Protein AF-0000000083426788 (afdb_homodimer)

Foldseek 3Di:
DDDDDPPPPPPPPCPPPPCPDPCVLLCVLFVDDDPQKGKDWFDPFWFFQVVQQVVLVVSVWGFDQDQDLVSLVVVLVVDDFFKAFGQWFQVVHPPQIAGPVPRHGRNDFFADVCPPPCVVVQFTTWMDHGSHIYGHHRGDTTITMTMDGHD/DPDDPPPPPVPPPCPPPPCPDPVVLLCVLFVDDDPQKGKDWFDPFWFFQVVLQVVLVVSVWGFDQDQDLVSLVVVLVPDDFFKAFGQWFQVVHPPQIAGPVPRHGRNDFFADVCPPPCVVVQFTTWMDHGSHIYGHHRGDTTITMTMDGHD

pLDDT: mean 83.38, std 24.21, range [23.17, 98.83]

Solvent-accessible surface area (backbone atoms only — not comparable to full-atom values): 16992 Å² total; per-residue (Å²): 130,78,79,79,76,82,68,81,70,72,78,74,77,76,74,78,73,78,76,74,61,76,68,57,64,57,44,65,69,24,74,42,72,60,88,70,30,27,28,30,77,41,80,86,61,64,30,22,49,52,32,41,38,41,53,20,41,75,67,70,31,27,38,31,74,46,69,38,73,64,56,46,53,55,53,59,71,76,46,82,90,53,50,27,37,38,25,36,26,18,75,55,40,84,86,47,51,21,24,69,84,77,58,38,70,54,71,42,85,59,58,32,90,81,40,72,61,37,69,95,76,52,28,42,23,30,28,34,51,74,93,24,30,35,46,34,47,42,77,49,68,34,23,32,30,27,30,34,72,66,127,130,81,75,80,78,80,72,76,72,76,75,76,78,78,75,78,77,77,76,75,55,73,70,57,59,53,44,67,65,23,75,41,74,59,88,68,32,26,29,32,78,40,80,86,60,63,29,23,50,52,34,42,38,41,54,20,41,76,66,70,31,27,38,31,74,47,69,38,73,66,56,47,54,54,54,60,70,78,44,82,91,52,50,27,38,38,26,36,26,18,75,56,41,85,89,48,52,21,25,70,83,77,58,38,69,55,70,43,85,60,57,31,92,81,39,72,62,36,68,94,75,51,27,43,23,31,27,36,52,74,93,25,30,36,46,33,47,41,78,48,69,33,24,32,32,28,30,34,70,65,129

Organism: Drosophila navojoa (NCBI:txid7232)

Radius of gyration: 25.38 Å; Cα contacts (8 Å, |Δi|>4): 564; chains: 2; bounding box: 97×52×41 Å

Nearest PDB structures (foldseek):
  6pwt-assembly1_A  TM=9.244E-01  e=4.011E-11  Bos taurus
  4j6k-assembly3_C  TM=8.957E-01  e=3.524E-11  Homo sapiens
  2ox9-assembly2_B  TM=9.105E-01  e=1.203E-10  Mus musculus
  4gj0-assembly1_A  TM=9.003E-01  e=4.983E-10  Homo sapiens
  4gjx-assembly5_E  TM=9.032E-01  e=9.507E-10  Homo sapiens

Structure (mmCIF, N/CA/C/O backbone):
data_AF-0000000083426788-model_v1
#
loop_
_entity.id
_entity.type
_entity.pdbx_description
1 polymer 'C-type lectin domain-containing protein'
#
loop_
_atom_site.group_PDB
_atom_site.id
_atom_site.type_symbol
_atom_site.label_atom_id
_atom_site.label_alt_id
_atom_site.label_comp_id
_atom_site.label_asym_id
_atom_site.label_entity_id
_atom_site.label_seq_id
_atom_site.pdbx_PDB_ins_code
_atom_site.Cartn_x
_atom_site.Cartn_y
_atom_site.Cartn_z
_atom_site.occupancy
_atom_site.B_iso_or_equiv
_atom_site.auth_seq_id
_atom_site.auth_comp_id
_atom_site.auth_asym_id
_atom_site.auth_atom_id
_atom_site.pdbx_PDB_model_num
ATOM 1 N N . MET A 1 1 ? -72.173 -22.497 13.921 1 30.16 1 MET A N 1
ATOM 2 C CA . MET A 1 1 ? -71.103 -22.825 12.984 1 30.16 1 MET A CA 1
ATOM 3 C C . MET A 1 1 ? -69.903 -21.905 13.184 1 30.16 1 MET A C 1
ATOM 5 O O . MET A 1 1 ? -69.934 -20.741 12.781 1 30.16 1 MET A O 1
ATOM 9 N N . PRO A 1 2 ? -69.42 -21.74 14.205 1 33.15 2 PRO A N 1
ATOM 10 C CA . PRO A 1 2 ? -68.572 -20.643 14.677 1 33.15 2 PRO A CA 1
ATOM 11 C C . PRO A 1 2 ? -67.258 -20.539 13.906 1 33.15 2 PRO A C 1
ATOM 13 O O . PRO A 1 2 ? -66.783 -21.533 13.351 1 33.15 2 PRO A O 1
ATOM 16 N N . THR A 1 3 ? -67.147 -19.443 13.271 1 36.3 3 THR A N 1
ATOM 17 C CA . THR A 1 3 ? -66.087 -19.094 12.332 1 36.3 3 THR A CA 1
ATOM 18 C C . THR A 1 3 ? -64.714 -19.358 12.944 1 36.3 3 THR A C 1
ATOM 20 O O . THR A 1 3 ? -64.546 -19.276 14.162 1 36.3 3 THR A O 1
ATOM 23 N N . PRO A 1 4 ? -63.795 -19.867 12.11 1 37.24 4 PRO A N 1
ATOM 24 C CA . PRO A 1 4 ? -62.438 -20.412 12.198 1 37.24 4 PRO A CA 1
ATOM 25 C C . PRO A 1 4 ? -61.439 -19.418 12.786 1 37.24 4 PRO A C 1
ATOM 27 O O . PRO A 1 4 ? -61.434 -18.244 12.406 1 37.24 4 PRO A O 1
ATOM 30 N N . THR A 1 5 ? -61.198 -19.427 13.984 1 34.62 5 THR A N 1
ATOM 31 C CA . THR A 1 5 ? -60.332 -18.551 14.765 1 34.62 5 THR A CA 1
ATOM 32 C C . THR A 1 5 ? -58.944 -18.461 14.136 1 34.62 5 THR A C 1
ATOM 34 O O . THR A 1 5 ? -58.326 -19.484 13.834 1 34.62 5 THR A O 1
ATOM 37 N N . ASP A 1 6 ? -58.618 -17.328 13.439 1 32.42 6 ASP A N 1
ATOM 38 C CA . ASP A 1 6 ? -57.481 -16.957 12.603 1 32.42 6 ASP A CA 1
ATOM 39 C C . ASP A 1 6 ? -56.177 -17.005 13.396 1 32.42 6 ASP A C 1
ATOM 41 O O . ASP A 1 6 ? -55.952 -16.177 14.282 1 32.42 6 ASP A O 1
ATOM 45 N N . PRO A 1 7 ? -55.696 -18.081 13.887 1 29.55 7 PRO A N 1
ATOM 46 C CA . PRO A 1 7 ? -54.709 -18.184 14.964 1 29.55 7 PRO A CA 1
ATOM 47 C C . PRO A 1 7 ? -53.354 -17.594 14.58 1 29.55 7 PRO A C 1
ATOM 49 O O . PRO A 1 7 ? -52.367 -17.786 15.296 1 29.55 7 PRO A O 1
ATOM 52 N N . SER A 1 8 ? -53.217 -17.18 13.364 1 28.84 8 SER A N 1
ATOM 53 C CA . SER A 1 8 ? -51.803 -17.248 13.008 1 28.84 8 SER A CA 1
ATOM 54 C C . SER A 1 8 ? -50.981 -16.254 13.821 1 28.84 8 SER A C 1
ATOM 56 O O . SER A 1 8 ? -50.729 -15.134 13.371 1 28.84 8 SER A O 1
ATOM 58 N N . GLN A 1 9 ? -51.29 -15.909 14.998 1 28.45 9 GLN A N 1
ATOM 59 C CA . GLN A 1 9 ? -50.576 -14.901 15.775 1 28.45 9 GLN A CA 1
ATOM 60 C C . GLN A 1 9 ? -49.103 -15.267 15.929 1 28.45 9 GLN A C 1
ATOM 62 O O . GLN A 1 9 ? -48.763 -16.205 16.653 1 28.45 9 GLN A O 1
ATOM 67 N N . LEU A 1 10 ? -48.44 -15.328 14.839 1 27.16 10 LEU A N 1
ATOM 68 C CA . LEU A 1 10 ? -47.021 -15.656 14.924 1 27.16 10 LEU A CA 1
ATOM 69 C C . LEU A 1 10 ? -46.315 -14.76 15.937 1 27.16 10 LEU A C 1
ATOM 71 O O . LEU A 1 10 ? -46.411 -13.533 15.858 1 27.16 10 LEU A O 1
ATOM 75 N N . VAL A 1 11 ? -46.12 -15.037 17.067 1 27.85 11 VAL A N 1
ATOM 76 C CA . VAL A 1 11 ? -45.416 -14.422 18.187 1 27.85 11 VAL A CA 1
ATOM 77 C C . VAL A 1 11 ? -44.039 -13.943 17.732 1 27.85 11 VAL A C 1
ATOM 79 O O . VAL A 1 11 ? -43.215 -14.743 17.282 1 27.85 11 VAL A O 1
ATOM 82 N N . GLU A 1 12 ? -43.912 -12.686 17.201 1 27.29 12 GLU A N 1
ATOM 83 C CA . GLU A 1 12 ? -42.738 -11.925 16.784 1 27.29 12 GLU A CA 1
ATOM 84 C C . GLU A 1 12 ? -41.697 -11.86 17.898 1 27.29 12 GLU A C 1
ATOM 86 O O . GLU A 1 12 ? -41.963 -11.315 18.972 1 27.29 12 GLU A O 1
ATOM 91 N N . SER A 1 13 ? -41.059 -12.851 18.213 1 25.38 13 SER A N 1
ATOM 92 C CA . SER A 1 13 ? -40.044 -12.757 19.257 1 25.38 13 SER A CA 1
ATOM 93 C C . SER A 1 13 ? -39.191 -11.504 19.087 1 25.38 13 SER A C 1
ATOM 95 O O . SER A 1 13 ? -38.764 -11.183 17.975 1 25.38 13 SER A O 1
ATOM 97 N N . ASN A 1 14 ? -39.357 -10.427 19.801 1 24.87 14 ASN A N 1
ATOM 98 C CA . ASN A 1 14 ? -38.789 -9.1 20.013 1 24.87 14 ASN A CA 1
ATOM 99 C C . ASN A 1 14 ? -37.278 -9.163 20.211 1 24.87 14 ASN A C 1
ATOM 101 O O . ASN A 1 14 ? -36.797 -9.225 21.344 1 24.87 14 ASN A O 1
ATOM 105 N N . ARG A 1 15 ? -36.616 -10.07 19.61 1 23.17 15 ARG A N 1
ATOM 106 C CA . ARG A 1 15 ? -35.187 -10.003 19.901 1 23.17 15 ARG A CA 1
ATOM 107 C C . ARG A 1 15 ? -34.664 -8.578 19.754 1 23.17 15 ARG A C 1
ATOM 109 O O . ARG A 1 15 ? -34.823 -7.959 18.7 1 23.17 15 ARG A O 1
ATOM 116 N N . THR A 1 16 ? -34.49 -7.794 20.759 1 26.45 16 THR A N 1
ATOM 117 C CA . THR A 1 16 ? -33.913 -6.469 20.958 1 26.45 16 THR A CA 1
ATOM 118 C C . THR A 1 16 ? -32.565 -6.355 20.253 1 26.45 16 THR A C 1
ATOM 120 O O . THR A 1 16 ? -31.617 -7.064 20.597 1 26.45 16 THR A O 1
ATOM 123 N N . VAL A 1 17 ? -32.484 -6.149 18.963 1 28.32 17 VAL A N 1
ATOM 124 C CA . VAL A 1 17 ? -31.325 -5.733 18.179 1 28.32 17 VAL A CA 1
ATOM 125 C C . VAL A 1 17 ? -30.631 -4.56 18.867 1 28.32 17 VAL A C 1
ATOM 127 O O . VAL A 1 17 ? -31.201 -3.472 18.981 1 28.32 17 VAL A O 1
ATOM 130 N N . VAL A 1 18 ? -29.998 -4.77 19.938 1 28.3 18 VAL A N 1
ATOM 131 C CA . VAL A 1 18 ? -29.268 -3.677 20.571 1 28.3 18 VAL A CA 1
ATOM 132 C C . VAL A 1 18 ? -28.438 -2.936 19.525 1 28.3 18 VAL A C 1
ATOM 134 O O . VAL A 1 18 ? -27.677 -3.553 18.776 1 28.3 18 VAL A O 1
ATOM 137 N N . ASN A 1 19 ? -28.917 -1.916 18.734 1 28.94 19 ASN A N 1
ATOM 138 C CA . ASN A 1 19 ? -28.351 -0.823 17.95 1 28.94 19 ASN A CA 1
ATOM 139 C C . ASN A 1 19 ? -27.017 -0.354 18.523 1 28.94 19 ASN A C 1
ATOM 141 O O . ASN A 1 19 ? -26.987 0.434 19.47 1 28.94 19 ASN A O 1
ATOM 145 N N . VAL A 1 20 ? -26.108 -1.106 18.807 1 34.11 20 VAL A N 1
ATOM 146 C CA . VAL A 1 20 ? -24.847 -0.506 19.231 1 34.11 20 VAL A CA 1
ATOM 147 C C . VAL A 1 20 ? -24.386 0.515 18.192 1 34.11 20 VAL A C 1
ATOM 149 O O . VAL A 1 20 ? -24.225 0.183 17.016 1 34.11 20 VAL A O 1
ATOM 152 N N . ASP A 1 21 ? -24.727 1.809 18.139 1 34.47 21 ASP A N 1
ATOM 153 C CA . ASP A 1 21 ? -24.608 2.901 17.178 1 34.47 21 ASP A CA 1
ATOM 154 C C . ASP A 1 21 ? -23.25 2.872 16.479 1 34.47 21 ASP A C 1
ATOM 156 O O . ASP A 1 21 ? -22.208 2.86 17.137 1 34.47 21 ASP A O 1
ATOM 160 N N . ALA A 1 22 ? -22.864 2.437 15.349 1 38.97 22 ALA A N 1
ATOM 161 C CA . ALA A 1 22 ? -21.766 2.698 14.421 1 38.97 22 ALA A CA 1
ATOM 162 C C . ALA A 1 22 ? -21.078 4.022 14.744 1 38.97 22 ALA A C 1
ATOM 164 O O . ALA A 1 22 ? -19.88 4.181 14.5 1 38.97 22 ALA A O 1
ATOM 165 N N . GLU A 1 23 ? -21.65 5.099 15.163 1 42.84 23 GLU A N 1
ATOM 166 C CA . GLU A 1 23 ? -21.302 6.437 15.63 1 42.84 23 GLU A CA 1
ATOM 167 C C . GLU A 1 23 ? -20.302 6.377 16.781 1 42.84 23 GLU A C 1
ATOM 169 O O . GLU A 1 23 ? -19.411 7.223 16.881 1 42.84 23 GLU A O 1
ATOM 174 N N . SER A 1 24 ? -20.395 5.452 17.712 1 46.58 24 SER A N 1
ATOM 175 C CA . SER A 1 24 ? -19.631 5.498 18.954 1 46.58 24 SER A CA 1
ATOM 176 C C . SER A 1 24 ? -18.21 4.984 18.748 1 46.58 24 SER A C 1
ATOM 178 O O . SER A 1 24 ? -17.27 5.471 19.38 1 46.58 24 SER A O 1
ATOM 180 N N . LYS A 1 25 ? -18.028 3.917 18.079 1 48.65 25 LYS A N 1
ATOM 181 C CA . LYS A 1 25 ? -16.692 3.339 17.962 1 48.65 25 LYS A CA 1
ATOM 182 C C . LYS A 1 25 ? -15.785 4.22 17.108 1 48.65 25 LYS A C 1
ATOM 184 O O . LYS A 1 25 ? -14.591 4.345 17.388 1 48.65 25 LYS A O 1
ATOM 189 N N . TYR A 1 26 ? -16.186 4.648 15.769 1 51.94 26 TYR A N 1
ATOM 190 C CA . TYR A 1 26 ? -15.412 5.637 15.026 1 51.94 26 TYR A CA 1
ATOM 191 C C . TYR A 1 26 ? -15.058 6.827 15.909 1 51.94 26 TYR A C 1
ATOM 193 O O . TYR A 1 26 ? -13.981 7.413 15.771 1 51.94 26 TYR A O 1
ATOM 201 N N . GLN A 1 27 ? -16.099 7.044 16.782 1 56.94 27 GLN A N 1
ATOM 202 C CA . GLN A 1 27 ? -15.98 8.225 17.631 1 56.94 27 GLN A CA 1
ATOM 203 C C . GLN A 1 27 ? -14.777 8.114 18.563 1 56.94 27 GLN A C 1
ATOM 205 O O . GLN A 1 27 ? -14.091 9.105 18.821 1 56.94 27 GLN A O 1
ATOM 210 N N . THR A 1 28 ? -14.465 6.852 18.639 1 69.61 28 THR A N 1
ATOM 211 C CA . THR A 1 28 ? -13.466 6.832 19.702 1 69.61 28 THR A CA 1
ATOM 212 C C . THR A 1 28 ? -12.056 6.849 19.12 1 69.61 28 THR A C 1
ATOM 214 O O . THR A 1 28 ? -11.161 7.497 19.666 1 69.61 28 THR A O 1
ATOM 217 N N . ASN A 1 29 ? -11.896 6.456 17.779 1 89.56 29 ASN A N 1
ATOM 218 C CA . ASN A 1 29 ? -10.528 6.424 17.273 1 89.56 29 ASN A CA 1
ATOM 219 C C . ASN A 1 29 ? -10.186 7.695 16.499 1 89.56 29 ASN A C 1
ATOM 221 O O . ASN A 1 29 ? -9.012 8.002 16.29 1 89.56 29 ASN A O 1
ATOM 225 N N . PHE A 1 30 ? -11.292 8.425 16.165 1 94.63 30 PHE A N 1
ATOM 226 C CA . PHE A 1 30 ? -11.116 9.622 15.352 1 94.63 30 PHE A CA 1
ATOM 227 C C . PHE A 1 30 ? -11.768 10.829 16.017 1 94.63 30 PHE A C 1
ATOM 229 O O . PHE A 1 30 ? -12.875 11.226 15.646 1 94.63 30 PHE A O 1
ATOM 236 N N . PRO A 1 31 ? -11.082 11.543 16.822 1 93.74 31 PRO A N 1
ATOM 237 C CA . PRO A 1 31 ? -11.673 12.527 17.732 1 93.74 31 PRO A CA 1
ATOM 238 C C . PRO A 1 31 ? -11.992 13.852 17.043 1 93.74 31 PRO A C 1
ATOM 240 O O . PRO A 1 31 ? -12.695 14.692 17.609 1 93.74 31 PRO A O 1
ATOM 243 N N . ILE A 1 32 ? -11.447 14.165 15.907 1 94.65 32 ILE A N 1
ATOM 244 C CA . ILE A 1 32 ? -11.675 15.436 15.228 1 94.65 32 ILE A CA 1
ATOM 245 C C . ILE A 1 32 ? -12.74 15.26 14.149 1 94.65 32 ILE A C 1
ATOM 247 O O . ILE A 1 32 ? -12.61 14.401 13.273 1 94.65 32 ILE A O 1
ATOM 251 N N . GLN A 1 33 ? -13.741 16.02 14.209 1 92.85 33 GLN A N 1
ATOM 252 C CA . GLN A 1 33 ? -14.77 15.966 13.175 1 92.8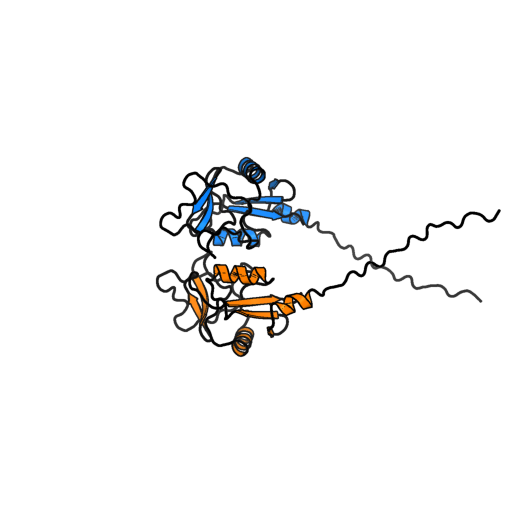5 33 GLN A CA 1
ATOM 253 C C . GLN A 1 33 ? -14.772 17.24 12.334 1 92.85 33 GLN A C 1
ATOM 25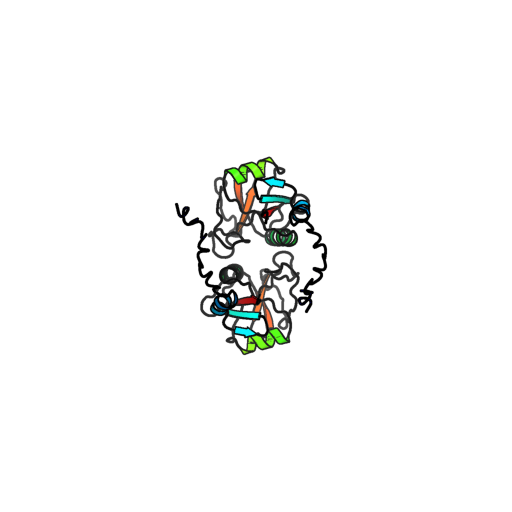5 O O . GLN A 1 33 ? -14.783 18.347 12.876 1 92.85 33 GLN A O 1
ATOM 260 N N . ILE A 1 34 ? -14.692 17.098 11.111 1 92.37 34 ILE A N 1
ATOM 261 C CA . ILE A 1 34 ? -14.837 18.182 10.146 1 92.37 34 ILE A CA 1
ATOM 262 C C . ILE A 1 34 ? -15.872 17.798 9.091 1 92.37 34 ILE A C 1
ATOM 264 O O . ILE A 1 34 ? -15.626 16.92 8.261 1 92.37 34 ILE A O 1
ATOM 268 N N . GLY A 1 35 ? -17.051 18.391 9.178 1 89.31 35 GLY A N 1
ATOM 269 C CA . GLY A 1 35 ? -18.135 17.954 8.313 1 89.31 35 GLY A CA 1
ATOM 270 C C . GLY A 1 35 ? -18.535 16.508 8.541 1 89.31 35 GLY A C 1
ATOM 271 O O . GLY A 1 35 ? -18.816 16.108 9.672 1 89.31 35 GLY A O 1
ATOM 272 N N . ASN A 1 36 ? -18.564 15.762 7.494 1 89.12 36 ASN A N 1
ATOM 273 C CA . ASN A 1 36 ? -18.998 14.372 7.586 1 89.12 36 ASN A CA 1
ATOM 274 C C . ASN A 1 36 ? -17.809 13.418 7.67 1 89.12 36 ASN A C 1
ATOM 276 O O . ASN A 1 36 ? -17.956 12.216 7.444 1 89.12 36 ASN A O 1
ATOM 280 N N . LYS A 1 37 ? -16.673 14.005 8.023 1 92.83 37 LYS A N 1
ATOM 281 C CA . LYS A 1 37 ? -15.465 13.191 8.124 1 92.83 37 LYS A CA 1
ATOM 282 C C . LYS A 1 37 ? -14.853 13.287 9.518 1 92.83 37 LYS A C 1
ATOM 284 O O . LYS A 1 37 ? -15.062 14.273 10.228 1 92.83 37 LYS A O 1
ATOM 289 N N . PHE A 1 38 ? -14.177 12.227 9.881 1 94.76 38 PHE A N 1
ATOM 290 C CA . PHE A 1 38 ? -13.466 12.178 11.153 1 94.76 38 PHE A CA 1
ATOM 291 C C . PHE A 1 38 ? -11.967 12.016 10.929 1 94.76 38 PHE A C 1
ATOM 293 O O . PHE A 1 38 ? -11.543 11.351 9.981 1 94.76 38 PHE A O 1
ATOM 300 N N . TYR A 1 39 ? -11.202 12.631 11.83 1 96.25 39 TYR A N 1
ATOM 301 C CA . TYR A 1 39 ? -9.755 12.658 11.655 1 96.25 39 TYR A CA 1
ATOM 302 C C . TYR A 1 39 ? -9.041 12.351 12.966 1 96.25 39 TYR A C 1
ATOM 304 O O . TYR A 1 39 ? -9.59 12.578 14.047 1 96.25 39 TYR A O 1
ATOM 312 N N . ARG A 1 40 ? -7.865 11.818 12.788 1 96.93 40 ARG A N 1
ATOM 313 C CA . ARG A 1 40 ? -6.934 11.611 13.893 1 96.93 40 ARG A CA 1
ATOM 314 C C . ARG A 1 40 ? -5.511 11.975 13.485 1 96.93 40 ARG A C 1
ATOM 316 O O . ARG A 1 40 ? -4.977 11.426 12.519 1 96.93 40 ARG A O 1
ATOM 323 N N . ALA A 1 41 ? -5.003 12.925 14.184 1 97.62 41 ALA A N 1
ATOM 324 C CA . ALA A 1 41 ? -3.585 13.239 14.027 1 97.62 41 ALA A CA 1
ATOM 325 C C . ALA A 1 41 ? -2.738 12.463 15.031 1 97.62 41 ALA A C 1
ATOM 327 O O . ALA A 1 41 ? -2.868 12.654 16.242 1 97.62 41 ALA A O 1
ATOM 328 N N . GLU A 1 42 ? -1.906 11.567 14.556 1 97.98 42 GLU A N 1
ATOM 329 C CA . GLU A 1 42 ? -1.016 10.804 15.426 1 97.98 42 GLU A CA 1
ATOM 330 C C . GLU A 1 42 ? 0.327 11.508 15.596 1 97.98 42 GLU A C 1
ATOM 332 O O . GLU A 1 42 ? 1.116 11.586 14.652 1 97.98 42 GLU A O 1
ATOM 337 N N . THR A 1 43 ? 0.599 12.009 16.821 1 97.2 43 THR A N 1
ATOM 338 C CA . THR A 1 43 ? 1.816 12.773 17.077 1 97.2 43 THR A CA 1
ATOM 339 C C . THR A 1 43 ? 2.704 12.052 18.087 1 97.2 43 THR A C 1
ATOM 341 O O . THR A 1 43 ? 3.823 12.49 18.362 1 97.2 43 THR A O 1
ATOM 344 N N . ASN A 1 44 ? 2.257 10.925 18.566 1 95.94 44 ASN A N 1
ATOM 345 C CA . ASN A 1 44 ? 2.997 10.227 19.612 1 95.94 44 ASN A CA 1
ATOM 346 C C . ASN A 1 44 ? 3.743 9.016 19.058 1 95.94 44 ASN A C 1
ATOM 348 O O . ASN A 1 44 ? 4.492 8.358 19.783 1 95.94 44 ASN A O 1
ATOM 352 N N . LEU A 1 45 ? 3.492 8.639 17.883 1 96.49 45 LEU A N 1
ATOM 353 C CA . LEU A 1 45 ? 4.118 7.483 17.252 1 96.49 45 LEU A CA 1
ATOM 354 C C . LEU A 1 45 ? 4.508 7.795 15.811 1 96.49 45 LEU A C 1
ATOM 356 O O . LEU A 1 45 ? 3.691 7.653 14.898 1 96.49 45 LEU A O 1
ATOM 360 N N . LYS A 1 46 ? 5.684 8.17 15.611 1 98.48 46 LYS A N 1
ATOM 361 C CA . LYS A 1 46 ? 6.157 8.412 14.251 1 98.48 46 LYS A CA 1
ATOM 362 C C . LYS A 1 46 ? 6.328 7.101 13.488 1 98.48 46 LYS A C 1
ATOM 364 O O . LYS A 1 46 ? 6.688 6.078 14.073 1 98.48 46 LYS A O 1
ATOM 369 N N . ALA A 1 47 ? 6.091 7.098 12.255 1 98.39 47 ALA A N 1
ATOM 370 C CA . ALA A 1 47 ? 6.169 5.906 11.415 1 98.39 47 ALA A CA 1
ATOM 371 C C . ALA A 1 47 ? 6.571 6.266 9.988 1 98.39 47 ALA A C 1
ATOM 373 O O . ALA A 1 47 ? 6.408 7.411 9.561 1 98.39 47 ALA A O 1
ATOM 374 N N . ASN A 1 48 ? 7.135 5.264 9.295 1 98.01 48 ASN A N 1
ATOM 375 C CA . ASN A 1 48 ? 7.281 5.457 7.856 1 98.01 48 ASN A CA 1
ATOM 376 C C . ASN A 1 48 ? 5.93 5.419 7.146 1 98.01 48 ASN A C 1
ATOM 378 O O . ASN A 1 48 ? 4.904 5.146 7.77 1 98.01 48 ASN A O 1
ATOM 382 N N . TRP A 1 49 ? 5.893 5.762 5.935 1 97.88 49 TRP A N 1
ATOM 383 C CA . TRP A 1 49 ? 4.644 5.951 5.206 1 97.88 49 TRP A CA 1
ATOM 384 C C . TRP A 1 49 ? 3.811 4.674 5.21 1 97.88 49 TRP A C 1
ATOM 386 O O . TRP A 1 49 ? 2.593 4.72 5.401 1 97.88 49 TRP A O 1
ATOM 396 N N . HIS A 1 50 ? 4.462 3.525 5.064 1 95.8 50 HIS A N 1
ATOM 397 C CA . HIS A 1 50 ? 3.774 2.242 4.979 1 95.8 50 HIS A CA 1
ATOM 398 C C . HIS A 1 50 ? 3.171 1.85 6.324 1 95.8 50 HIS A C 1
ATOM 400 O O . HIS A 1 50 ? 2.026 1.396 6.387 1 95.8 50 HIS A O 1
ATOM 406 N N . GLN A 1 51 ? 3.944 2.01 7.345 1 95.51 51 GLN A N 1
ATOM 407 C CA . GLN A 1 51 ? 3.446 1.721 8.686 1 95.51 51 GLN A CA 1
ATOM 408 C C . GLN A 1 51 ? 2.295 2.652 9.058 1 95.51 51 GLN A C 1
ATOM 410 O O . GLN A 1 51 ? 1.332 2.23 9.701 1 95.51 51 GLN A O 1
ATOM 415 N N . ALA A 1 52 ? 2.442 3.901 8.683 1 97.29 52 ALA A N 1
ATOM 416 C CA . ALA A 1 52 ? 1.368 4.86 8.934 1 97.29 52 ALA A CA 1
ATOM 417 C C . ALA A 1 52 ? 0.072 4.422 8.258 1 97.29 52 ALA A C 1
ATOM 419 O O . ALA A 1 52 ? -1.001 4.48 8.863 1 97.29 52 ALA A O 1
ATOM 420 N N . ALA A 1 53 ? 0.182 4.012 7.012 1 94.85 53 ALA A N 1
ATOM 421 C CA . ALA A 1 53 ? -0.981 3.523 6.276 1 94.85 53 ALA A CA 1
ATOM 422 C C . ALA A 1 53 ? -1.614 2.328 6.982 1 94.85 53 ALA A C 1
ATOM 424 O O . ALA A 1 53 ? -2.839 2.245 7.097 1 94.85 53 ALA A O 1
ATOM 425 N N . HIS A 1 54 ? -0.824 1.472 7.427 1 91.97 54 HIS A N 1
ATOM 426 C CA . HIS A 1 54 ? -1.296 0.288 8.136 1 91.97 54 HIS A CA 1
ATOM 427 C C . HIS A 1 54 ? -1.983 0.666 9.444 1 91.97 54 HIS A C 1
ATOM 429 O O . HIS A 1 54 ? -3.058 0.149 9.758 1 91.97 54 HIS A O 1
ATOM 435 N N . ASN A 1 55 ? -1.366 1.531 10.16 1 94.29 55 ASN A N 1
ATOM 436 C CA . ASN A 1 55 ? -1.938 1.955 11.433 1 94.29 55 ASN A CA 1
ATOM 437 C C . ASN A 1 55 ? -3.326 2.561 11.25 1 94.29 55 ASN A C 1
ATOM 439 O O . ASN A 1 55 ? -4.239 2.278 12.028 1 94.29 55 ASN A O 1
ATOM 443 N N . CYS A 1 56 ? -3.46 3.37 10.209 1 94.67 56 CYS A N 1
ATOM 444 C CA . CYS A 1 56 ? -4.755 3.996 9.968 1 94.67 56 CYS A CA 1
ATOM 445 C C . CYS A 1 56 ? -5.8 2.956 9.58 1 94.67 56 CYS A C 1
ATOM 447 O O . CYS A 1 56 ? -6.958 3.05 9.992 1 94.67 56 CYS A O 1
ATOM 449 N N . ARG A 1 57 ? -5.405 2.007 8.805 1 89.97 57 ARG A N 1
ATOM 450 C CA . ARG A 1 57 ? -6.319 0.933 8.43 1 89.97 57 ARG A CA 1
ATOM 451 C C . ARG A 1 57 ? -6.786 0.158 9.658 1 89.97 57 ARG A C 1
ATOM 453 O O . ARG A 1 57 ? -7.966 -0.18 9.773 1 89.97 57 ARG A O 1
ATOM 460 N N . LYS A 1 58 ? -5.928 -0.112 10.565 1 88.51 58 LYS A N 1
ATOM 461 C CA . LYS A 1 58 ? -6.247 -0.855 11.781 1 88.51 58 LYS A CA 1
ATOM 462 C C . LYS A 1 58 ? -7.255 -0.095 12.64 1 88.51 58 LYS A C 1
ATOM 464 O O . LYS A 1 58 ? -8.047 -0.704 13.362 1 88.51 58 LYS A O 1
ATOM 469 N N . LEU A 1 59 ? -7.238 1.179 12.472 1 90.63 59 LEU A N 1
ATOM 470 C CA . LEU A 1 59 ? -8.159 2.012 13.239 1 90.63 59 LEU A CA 1
ATOM 471 C C . LEU A 1 59 ? -9.521 2.085 12.558 1 90.63 59 LEU A C 1
ATOM 473 O O . LEU A 1 59 ? -10.477 2.617 13.128 1 90.63 59 LEU A O 1
ATOM 477 N N . GLY A 1 60 ? -9.617 1.579 11.317 1 87.97 60 GLY A N 1
ATOM 478 C CA . GLY A 1 60 ? -10.877 1.624 10.592 1 87.97 60 GLY A CA 1
ATOM 479 C C . GLY A 1 60 ? -10.947 2.759 9.589 1 87.97 60 GLY A C 1
ATOM 480 O O . GLY A 1 60 ? -12.022 3.072 9.072 1 87.97 60 GLY A O 1
ATOM 481 N N . GLY A 1 61 ? -9.808 3.341 9.301 1 92.01 61 GLY A N 1
ATOM 482 C CA . GLY A 1 61 ? -9.709 4.425 8.337 1 92.01 61 GLY A CA 1
ATOM 483 C C . GLY A 1 61 ? -8.538 4.272 7.385 1 92.01 61 GLY A C 1
ATOM 484 O O . GLY A 1 61 ? -8.122 3.153 7.079 1 92.01 61 GLY A O 1
ATOM 485 N N . HIS A 1 62 ? -8.116 5.352 6.81 1 92.85 62 HIS A N 1
ATOM 486 C CA . HIS A 1 62 ? -6.962 5.387 5.918 1 92.85 62 HIS A CA 1
ATOM 487 C C . HIS A 1 62 ? -6.202 6.702 6.052 1 92.85 62 HIS A C 1
ATOM 489 O O . HIS A 1 62 ? -6.687 7.643 6.683 1 92.85 62 HIS A O 1
ATOM 495 N N . LEU A 1 63 ? -5.043 6.738 5.509 1 95.82 63 LEU A N 1
ATOM 496 C CA . LEU A 1 63 ? -4.289 7.987 5.49 1 95.82 63 LEU A CA 1
ATOM 497 C C . LEU A 1 63 ? -5.09 9.094 4.813 1 95.82 63 LEU A C 1
ATOM 499 O O . LEU A 1 63 ? -5.843 8.835 3.872 1 95.82 63 LEU A O 1
ATOM 503 N N . LEU A 1 64 ? -4.83 10.227 5.189 1 95.95 64 LEU A N 1
ATOM 504 C CA . LEU A 1 64 ? -5.575 11.418 4.793 1 95.95 64 LEU A CA 1
ATOM 505 C C . LEU A 1 64 ? -5.509 11.622 3.283 1 95.95 64 LEU A C 1
ATOM 507 O O . LEU A 1 64 ? -4.423 11.625 2.699 1 95.95 64 LEU A O 1
ATOM 511 N N . ASN A 1 65 ? -6.606 11.769 2.709 1 94.68 65 ASN A N 1
ATOM 512 C CA . ASN A 1 65 ? -6.766 12.344 1.378 1 94.68 65 ASN A CA 1
ATOM 513 C C . ASN A 1 65 ? -7.261 13.786 1.445 1 94.68 65 ASN A C 1
ATOM 515 O O . ASN A 1 65 ? -8.35 14.05 1.959 1 94.68 65 ASN A O 1
ATOM 519 N N . ILE A 1 66 ? -6.511 14.636 0.937 1 93.95 66 ILE A N 1
ATOM 520 C CA . ILE A 1 66 ? -6.948 16.027 0.924 1 93.95 66 ILE A CA 1
ATOM 521 C C . ILE A 1 66 ? -7.843 16.276 -0.288 1 93.95 66 ILE A C 1
ATOM 523 O O . ILE A 1 66 ? -7.425 16.064 -1.429 1 93.95 66 ILE A O 1
ATOM 527 N N . GLU A 1 67 ? -8.979 16.807 -0.036 1 93.29 67 GLU A N 1
ATOM 528 C CA . GLU A 1 67 ? -9.943 16.907 -1.127 1 93.29 67 GLU A CA 1
ATOM 529 C C . GLU A 1 67 ? -10.057 18.342 -1.634 1 93.29 67 GLU A C 1
ATOM 531 O O . GLU A 1 67 ? -10.547 18.578 -2.741 1 93.29 67 GLU A O 1
ATOM 536 N N . SER A 1 68 ? -9.699 19.297 -0.779 1 95.24 68 SER A N 1
ATOM 537 C CA . SER A 1 68 ? -9.807 20.697 -1.177 1 95.24 68 SER A CA 1
ATOM 538 C C . SER A 1 68 ? -8.897 21.583 -0.332 1 95.24 68 SER A C 1
ATOM 540 O O . SER A 1 68 ? -8.417 21.162 0.722 1 95.24 68 SER A O 1
ATOM 542 N N . SER A 1 69 ? -8.731 22.789 -0.849 1 95.9 69 SER A N 1
ATOM 543 C CA . SER A 1 69 ? -7.941 23.772 -0.114 1 95.9 69 SER A CA 1
ATOM 544 C C . SER A 1 69 ? -8.575 24.093 1.236 1 95.9 69 SER A C 1
ATOM 546 O O . SER A 1 69 ? -7.878 24.18 2.249 1 95.9 69 SER A O 1
ATOM 548 N N . THR A 1 70 ? -9.874 24.21 1.236 1 96.2 70 THR A N 1
ATOM 549 C CA . THR A 1 70 ? -10.594 24.524 2.464 1 96.2 70 THR A CA 1
ATOM 550 C C . THR A 1 70 ? -10.434 23.404 3.488 1 96.2 70 THR A C 1
ATOM 552 O O . THR A 1 70 ? -10.17 23.662 4.663 1 96.2 70 THR A O 1
ATOM 555 N N . GLU A 1 71 ? -10.606 22.182 3.044 1 94.94 71 GLU A N 1
ATOM 556 C CA . GLU A 1 71 ? -10.435 21.041 3.939 1 94.94 71 GLU A CA 1
ATOM 557 C C . GLU A 1 71 ? -9.042 21.033 4.563 1 94.94 71 GLU A C 1
ATOM 559 O O . GLU A 1 71 ? -8.899 20.852 5.774 1 94.94 71 GLU A O 1
ATOM 564 N N . MET A 1 72 ? -8.058 21.263 3.74 1 95.95 72 MET A N 1
ATOM 565 C CA . MET A 1 72 ? -6.68 21.276 4.221 1 95.95 72 MET A CA 1
ATOM 566 C C . MET A 1 72 ? -6.485 22.353 5.284 1 95.95 72 MET A C 1
ATOM 568 O O . MET A 1 72 ? -5.911 22.089 6.342 1 95.95 72 MET A O 1
ATOM 572 N N . ASP A 1 73 ? -6.981 23.522 4.982 1 97.3 73 ASP A N 1
ATOM 573 C CA . ASP A 1 73 ? -6.818 24.639 5.907 1 97.3 73 ASP A CA 1
ATOM 574 C C . ASP A 1 73 ? -7.504 24.353 7.241 1 97.3 73 ASP A C 1
ATOM 576 O O . ASP A 1 73 ? -6.959 24.657 8.304 1 97.3 73 ASP A O 1
ATOM 580 N N . VAL A 1 74 ? -8.67 23.765 7.201 1 97.21 74 VAL A N 1
ATOM 581 C CA . VAL A 1 74 ? -9.41 23.463 8.422 1 97.21 74 VAL A CA 1
ATOM 582 C C . VAL A 1 74 ? -8.665 22.402 9.229 1 97.21 74 VAL A C 1
ATOM 584 O O . VAL A 1 74 ? -8.476 22.552 10.438 1 97.21 74 VAL A O 1
ATOM 587 N N . ILE A 1 75 ? -8.181 21.342 8.571 1 96.5 75 ILE A N 1
ATOM 588 C CA . ILE A 1 75 ? -7.455 20.275 9.252 1 96.5 75 ILE A CA 1
ATOM 589 C C . ILE A 1 75 ? -6.221 20.85 9.944 1 96.5 75 ILE A C 1
ATOM 591 O O . ILE A 1 75 ? -5.982 20.584 11.124 1 96.5 75 ILE A O 1
ATOM 595 N N . LEU A 1 76 ? -5.462 21.683 9.249 1 96.8 76 LEU A N 1
ATOM 596 C CA . LEU A 1 76 ? -4.196 22.208 9.75 1 96.8 76 LEU A CA 1
ATOM 597 C C . LEU A 1 76 ? -4.428 23.164 10.915 1 96.8 76 LEU A C 1
ATOM 599 O O . LEU A 1 76 ? -3.536 23.37 11.741 1 96.8 76 LEU A O 1
ATOM 603 N N . SER A 1 77 ? -5.634 23.714 10.985 1 97.02 77 SER A N 1
ATOM 604 C CA . SER A 1 77 ? -5.936 24.668 12.047 1 97.02 77 SER A CA 1
ATOM 605 C C . SER A 1 77 ? -6.256 23.956 13.356 1 97.02 77 SER A C 1
ATOM 607 O O . SER A 1 77 ? -6.209 24.564 14.428 1 97.02 77 SER A O 1
ATOM 609 N N . VAL A 1 78 ? -6.605 22.688 13.358 1 95.77 78 VAL A N 1
ATOM 610 C CA . VAL A 1 78 ? -7.106 22.035 14.563 1 95.77 78 VAL A CA 1
ATOM 611 C C . VAL A 1 78 ? -6.096 20.996 15.045 1 95.77 78 VAL A C 1
ATOM 613 O O . VAL A 1 78 ? -6.307 20.346 16.072 1 95.77 78 VAL A O 1
ATOM 616 N N . ILE A 1 79 ? -5.006 20.77 14.281 1 95.12 79 ILE A N 1
ATOM 617 C CA . ILE A 1 79 ? -3.986 19.824 14.721 1 95.12 79 ILE A CA 1
ATOM 618 C C . ILE A 1 79 ? -2.688 20.569 15.026 1 95.12 79 ILE A C 1
ATOM 620 O O . ILE A 1 79 ? -2.477 21.684 14.543 1 95.12 79 ILE A O 1
ATOM 624 N N . PRO A 1 80 ? -1.767 19.979 15.855 1 95.66 80 PRO A N 1
ATOM 625 C CA . PRO A 1 80 ? -0.485 20.641 16.107 1 95.66 80 PRO A CA 1
ATOM 626 C C . PRO A 1 80 ? 0.349 20.814 14.839 1 95.66 80 PRO A C 1
ATOM 628 O O . PRO A 1 80 ? 0.312 19.96 13.95 1 95.66 80 PRO A O 1
ATOM 631 N N . SER A 1 81 ? 1.053 21.911 14.805 1 96.15 81 SER A N 1
ATOM 632 C CA . SER A 1 81 ? 1.961 22.134 13.685 1 96.15 81 SER A CA 1
ATOM 633 C C . SER A 1 81 ? 3.085 21.103 13.67 1 96.15 81 SER A C 1
ATOM 635 O O . SER A 1 81 ? 3.78 20.921 14.672 1 96.15 81 SER A O 1
ATOM 637 N N . SER A 1 82 ? 3.256 20.358 12.648 1 97.33 82 SER A N 1
ATOM 638 C CA . SER A 1 82 ? 4.276 19.328 12.478 1 97.33 82 SER A CA 1
ATOM 639 C C . SER A 1 82 ? 4.297 18.8 11.048 1 97.33 82 SER A C 1
ATOM 641 O O . SER A 1 82 ? 3.727 19.417 10.145 1 97.33 82 SER A O 1
ATOM 643 N N . ARG A 1 83 ? 5.106 17.805 10.811 1 98.58 83 ARG A N 1
ATOM 644 C CA . ARG A 1 83 ? 5.142 17.068 9.552 1 98.58 83 ARG A CA 1
ATOM 645 C C . ARG A 1 83 ? 4.265 15.822 9.621 1 98.58 83 ARG A C 1
ATOM 647 O O . ARG A 1 83 ? 4.337 15.06 10.587 1 98.58 83 ARG A O 1
ATOM 654 N N . TYR A 1 84 ? 3.353 15.644 8.563 1 98.79 84 TYR A N 1
ATOM 655 C CA . TYR A 1 84 ? 2.4 14.54 8.59 1 98.79 84 TYR A CA 1
ATOM 656 C C . TYR A 1 84 ? 2.384 13.801 7.257 1 98.79 84 TYR A C 1
ATOM 658 O O . TYR A 1 84 ? 2.373 14.426 6.194 1 98.79 84 TYR A O 1
ATOM 666 N N . TRP A 1 85 ? 2.415 12.477 7.382 1 98.7 85 TRP A N 1
ATOM 667 C CA . TRP A 1 85 ? 2.124 11.692 6.186 1 98.7 85 TRP A CA 1
ATOM 668 C C . TRP A 1 85 ? 0.677 11.887 5.746 1 98.7 85 TRP A C 1
ATOM 670 O O . TRP A 1 85 ? -0.229 11.949 6.58 1 98.7 85 TRP A O 1
ATOM 680 N N . THR A 1 86 ? 0.46 11.97 4.468 1 97.93 86 THR A N 1
ATOM 681 C CA . THR A 1 86 ? -0.828 11.829 3.798 1 97.93 86 THR A CA 1
ATOM 682 C C . THR A 1 86 ? -0.857 10.567 2.941 1 97.93 86 THR A C 1
ATOM 684 O O . THR A 1 86 ? 0.116 9.811 2.906 1 97.93 86 THR A O 1
ATOM 687 N N . SER A 1 87 ? -1.925 10.354 2.253 1 96.58 87 SER A N 1
ATOM 688 C CA . SER A 1 87 ? -2.08 9.113 1.5 1 96.58 87 SER A CA 1
ATOM 689 C C . SER A 1 87 ? -1.316 9.168 0.181 1 96.58 87 SER A C 1
ATOM 691 O O . SER A 1 87 ? -1.079 8.135 -0.448 1 96.58 87 SER A O 1
ATOM 693 N N . GLY A 1 88 ? -0.97 10.332 -0.247 1 96.75 88 GLY A N 1
ATOM 694 C CA . GLY A 1 88 ? -0.431 10.513 -1.586 1 96.75 88 GLY A CA 1
ATOM 695 C C . GLY A 1 88 ? 0.908 9.83 -1.787 1 96.75 88 GLY A C 1
ATOM 696 O O . GLY A 1 88 ? 1.763 9.853 -0.899 1 96.75 88 GLY A O 1
ATOM 697 N N . ASN A 1 89 ? 1.036 9.17 -2.945 1 97.14 89 ASN A N 1
ATOM 698 C CA . ASN A 1 89 ? 2.296 8.555 -3.35 1 97.14 89 ASN A CA 1
ATOM 699 C C . ASN A 1 89 ? 2.378 8.389 -4.865 1 97.14 89 ASN A C 1
ATOM 701 O O . ASN A 1 89 ? 1.365 8.488 -5.56 1 97.14 89 ASN A O 1
ATOM 705 N N . CYS A 1 90 ? 3.536 8.23 -5.348 1 97.36 90 CYS A N 1
ATOM 706 C CA . CYS A 1 90 ? 3.71 7.942 -6.767 1 97.36 90 CYS A CA 1
ATOM 707 C C . CYS A 1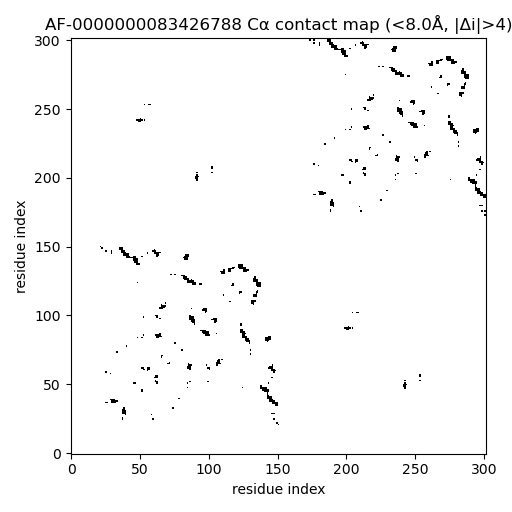 90 ? 4.529 6.673 -6.969 1 97.36 90 CYS A C 1
ATOM 709 O O . CYS A 1 90 ? 5.349 6.597 -7.887 1 97.36 90 CYS A O 1
ATOM 711 N N . LEU A 1 91 ? 4.337 5.678 -6.12 1 96.28 91 LEU A N 1
ATOM 712 C CA . LEU A 1 91 ? 5.092 4.43 -6.08 1 96.28 91 LEU A CA 1
ATOM 713 C C . LEU A 1 91 ? 4.74 3.543 -7.269 1 96.28 91 LEU A C 1
ATOM 715 O O . LEU A 1 91 ? 5.587 2.796 -7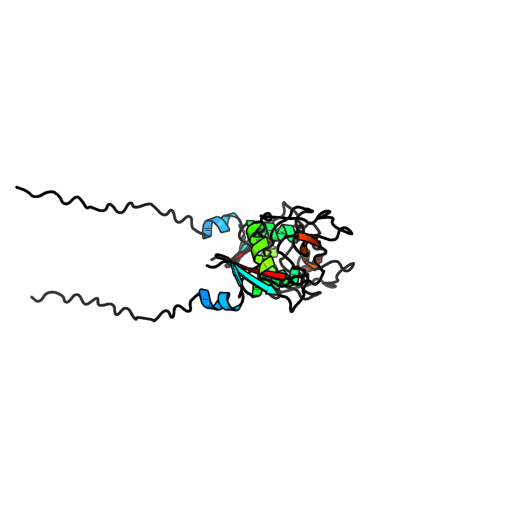.763 1 96.28 91 LEU A O 1
ATOM 719 N N . ALA A 1 92 ? 3.491 3.629 -7.71 1 94.43 92 ALA A N 1
ATOM 720 C CA . ALA A 1 92 ? 3.039 2.823 -8.842 1 94.43 92 ALA A CA 1
ATOM 721 C C . ALA A 1 92 ? 3.623 3.342 -10.153 1 94.43 92 ALA A C 1
ATOM 723 O O . ALA A 1 92 ? 4.104 2.562 -10.977 1 94.43 92 ALA A O 1
ATOM 724 N N . LYS A 1 93 ? 3.561 4.626 -10.321 1 93.81 93 LYS A N 1
ATOM 725 C CA . LYS A 1 93 ? 4.07 5.335 -11.492 1 93.81 93 LYS A CA 1
ATOM 726 C C . LYS A 1 93 ? 4.689 6.674 -11.098 1 93.81 93 LYS A C 1
ATOM 728 O O . LYS A 1 93 ? 4.044 7.492 -10.439 1 93.81 93 LYS A O 1
ATOM 733 N N . ASP A 1 94 ? 5.917 6.854 -11.552 1 94.15 94 ASP A N 1
ATOM 734 C CA . ASP A 1 94 ? 6.692 8.024 -11.15 1 94.15 94 ASP A CA 1
ATOM 735 C C . ASP A 1 94 ? 5.946 9.316 -11.477 1 94.15 94 ASP A C 1
ATOM 737 O O . ASP A 1 94 ? 5.534 9.529 -12.619 1 94.15 94 ASP A O 1
ATOM 741 N N . ARG A 1 95 ? 5.672 10.139 -10.436 1 95.59 95 ARG A N 1
ATOM 742 C CA . ARG A 1 95 ? 5.12 11.489 -10.492 1 95.59 95 ARG A CA 1
ATOM 743 C C . ARG A 1 95 ? 3.648 11.463 -10.89 1 95.59 95 ARG A C 1
ATOM 745 O O . ARG A 1 95 ? 3.106 12.47 -11.349 1 95.59 95 ARG A O 1
ATOM 752 N N . VAL A 1 96 ? 3.033 10.343 -10.868 1 95.49 96 VAL A N 1
ATOM 753 C CA . VAL A 1 96 ? 1.583 10.185 -10.884 1 95.49 96 VAL A CA 1
ATOM 754 C C . VAL A 1 96 ? 1.073 9.949 -9.464 1 95.49 96 VAL A C 1
ATOM 756 O O . VAL A 1 96 ? 1.196 8.844 -8.93 1 95.49 96 VAL A O 1
ATOM 759 N N . TRP A 1 97 ? 0.534 10.967 -8.924 1 96.65 97 TRP A N 1
ATOM 760 C CA . TRP A 1 97 ? 0.211 10.976 -7.501 1 96.65 97 TRP A CA 1
ATOM 761 C C . TRP A 1 97 ? -1.18 10.401 -7.254 1 96.65 97 TRP A C 1
ATOM 763 O O . TRP A 1 97 ? -2.179 10.957 -7.717 1 96.65 97 TRP A O 1
ATOM 773 N N . ILE A 1 98 ? -1.197 9.293 -6.497 1 94.49 98 ILE A N 1
ATOM 774 C CA . ILE A 1 98 ? -2.459 8.619 -6.217 1 94.49 98 ILE A CA 1
ATOM 775 C C . ILE A 1 98 ? -2.64 8.467 -4.708 1 94.49 98 ILE A C 1
ATOM 777 O O . ILE A 1 98 ? -1.684 8.62 -3.944 1 94.49 98 ILE A O 1
ATOM 781 N N . SER A 1 99 ? -3.857 8.222 -4.343 1 92.52 99 SER A N 1
ATOM 782 C CA . SER A 1 99 ? -4.171 7.888 -2.958 1 92.52 99 SER A CA 1
ATOM 783 C C . SER A 1 99 ? -4.076 6.385 -2.717 1 92.52 99 SER A C 1
ATOM 785 O O . SER A 1 99 ? -4.434 5.588 -3.586 1 92.52 99 SER A O 1
ATOM 787 N N . ILE A 1 100 ? -3.585 6 -1.537 1 82.9 100 ILE A N 1
ATOM 788 C CA . ILE A 1 100 ? -3.454 4.579 -1.237 1 82.9 100 ILE A CA 1
ATOM 789 C C . ILE A 1 100 ? -4.837 3.962 -1.046 1 82.9 100 ILE A C 1
ATOM 791 O O . ILE A 1 100 ? -5.047 2.786 -1.353 1 82.9 100 ILE A O 1
ATOM 795 N N . ALA A 1 101 ? -5.767 4.73 -0.459 1 72.79 101 ALA A N 1
ATOM 796 C CA . ALA A 1 101 ? -7.085 4.211 -0.103 1 72.79 101 ALA A CA 1
ATOM 797 C C . ALA A 1 101 ? -7.91 3.906 -1.35 1 72.79 101 ALA A C 1
ATOM 799 O O . ALA A 1 101 ? -8.473 2.816 -1.478 1 72.79 101 ALA A O 1
ATOM 800 N N . ALA A 1 102 ? -7.945 4.82 -2.213 1 70.35 102 ALA A N 1
ATOM 801 C CA . ALA A 1 102 ? -8.84 4.686 -3.359 1 70.35 102 ALA A CA 1
ATOM 802 C C . ALA A 1 102 ? -8.081 4.211 -4.595 1 70.35 102 ALA A C 1
ATOM 804 O O . ALA A 1 102 ? -8.682 3.691 -5.538 1 70.35 102 ALA A O 1
ATOM 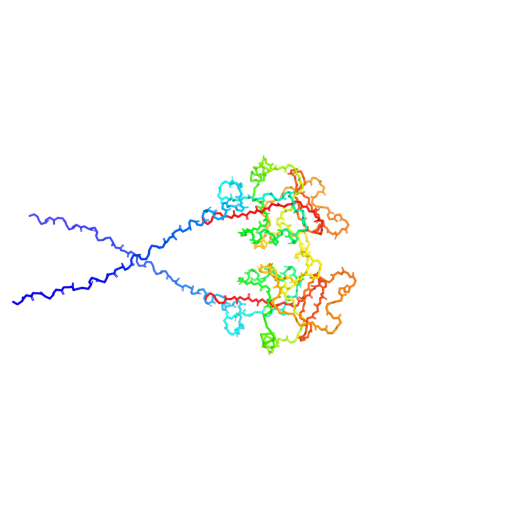805 N N . GLY A 1 103 ? -6.858 4.342 -4.591 1 78.64 103 GLY A N 1
ATOM 806 C CA . GLY A 1 103 ? -6.078 4.055 -5.784 1 78.64 103 GLY A CA 1
ATOM 807 C C . GLY A 1 103 ? -6.333 5.033 -6.914 1 78.64 103 GLY A C 1
ATOM 808 O O . GLY A 1 103 ? -6.053 4.734 -8.077 1 78.64 103 GLY A O 1
ATOM 809 N N . GLU A 1 104 ? -6.955 6.058 -6.588 1 85.12 104 GLU A N 1
ATOM 810 C CA . GLU A 1 104 ? -7.275 7.111 -7.547 1 85.12 104 GLU A CA 1
ATOM 811 C C . GLU A 1 104 ? -6.346 8.31 -7.379 1 85.12 104 GLU A C 1
ATOM 813 O O . GLU A 1 104 ? -5.602 8.393 -6.4 1 85.12 104 GLU A O 1
ATOM 818 N N . ALA A 1 105 ? -6.466 9.159 -8.375 1 91.42 105 ALA A N 1
ATOM 819 C CA . ALA A 1 105 ? -5.648 10.369 -8.35 1 91.42 105 ALA A CA 1
ATOM 820 C C . ALA A 1 105 ? -5.919 11.188 -7.091 1 91.42 105 ALA A C 1
ATOM 822 O O . ALA A 1 105 ? -7.067 11.312 -6.658 1 91.42 105 ALA A O 1
ATOM 823 N N . MET A 1 106 ? -4.887 11.738 -6.512 1 93.15 106 MET A N 1
ATOM 824 C CA . MET A 1 106 ? -5.09 12.679 -5.414 1 93.15 106 MET A CA 1
ATOM 825 C C . MET A 1 106 ? -5.987 13.834 -5.846 1 93.15 106 MET A C 1
ATOM 827 O O . MET A 1 106 ? -5.732 14.474 -6.868 1 93.15 106 MET A O 1
ATOM 831 N N . PRO A 1 107 ? -6.965 14.098 -5.082 1 91.11 107 PRO A N 1
ATOM 832 C CA . PRO A 1 107 ? -7.919 15.122 -5.513 1 91.11 107 PRO A CA 1
ATOM 833 C C . PRO A 1 107 ? -7.338 16.532 -5.457 1 91.11 107 PRO A C 1
ATOM 835 O O . PRO A 1 107 ? -7.755 17.407 -6.219 1 91.11 107 PRO A O 1
ATOM 838 N N . TYR A 1 108 ? -6.599 16.76 -4.529 1 94.91 108 TYR A N 1
ATOM 839 C CA . TYR A 1 108 ? -6.061 18.099 -4.313 1 94.91 108 TYR A CA 1
ATOM 840 C C . TYR A 1 108 ? -4.621 18.034 -3.819 1 94.91 108 TYR A C 1
ATOM 842 O O . TYR A 1 108 ? -4.313 17.3 -2.878 1 94.91 108 TYR A O 1
ATOM 850 N N . LEU A 1 109 ? -3.749 18.778 -4.517 1 97.13 109 LEU A N 1
ATOM 851 C CA . LEU A 1 109 ? -2.34 18.897 -4.158 1 97.13 109 LEU A CA 1
ATOM 852 C C . LEU A 1 109 ? -1.907 20.359 -4.134 1 97.13 109 LEU A C 1
ATOM 854 O O . LEU A 1 109 ? -2.06 21.072 -5.129 1 97.13 109 LEU A O 1
ATOM 858 N N . ARG A 1 110 ? -1.42 20.843 -3 1 97.81 110 ARG A N 1
ATOM 859 C CA . ARG A 1 110 ? -0.839 22.173 -2.844 1 97.81 110 ARG A CA 1
ATOM 860 C C . ARG A 1 110 ? 0.623 22.085 -2.42 1 97.81 110 ARG A C 1
ATOM 862 O O . ARG A 1 110 ? 0.927 22.05 -1.226 1 97.81 110 ARG A O 1
ATOM 869 N N . TRP A 1 111 ? 1.453 22.18 -3.46 1 98.28 111 TRP A N 1
ATOM 870 C CA . TRP A 1 111 ? 2.873 21.926 -3.235 1 98.28 111 TRP A CA 1
ATOM 871 C C . TRP A 1 111 ? 3.571 23.174 -2.704 1 98.28 111 TRP A C 1
ATOM 873 O O . TRP A 1 111 ? 3.242 24.294 -3.101 1 98.28 111 TRP A O 1
ATOM 883 N N . GLN A 1 112 ? 4.565 22.933 -1.85 1 98.02 112 GLN A N 1
ATOM 884 C CA . GLN A 1 112 ? 5.509 23.99 -1.502 1 98.02 112 GLN A CA 1
ATOM 885 C C . GLN A 1 112 ? 6.328 24.417 -2.717 1 98.02 112 GLN A C 1
ATOM 887 O O . GLN A 1 112 ? 6.562 23.619 -3.627 1 98.02 112 GLN A O 1
ATOM 892 N N . GLU A 1 113 ? 6.724 25.612 -2.676 1 97.53 113 GLU A N 1
ATOM 893 C CA . GLU A 1 113 ? 7.594 26.069 -3.756 1 97.53 113 GLU A CA 1
ATOM 894 C C . GLU A 1 113 ? 8.806 25.154 -3.912 1 97.53 113 GLU A C 1
ATOM 896 O O . GLU A 1 113 ? 9.453 24.798 -2.925 1 97.53 113 GLU A O 1
ATOM 901 N N . GLY A 1 114 ? 9.034 24.744 -5.18 1 97.84 114 GLY A N 1
ATOM 902 C CA . GLY A 1 114 ? 10.171 23.881 -5.455 1 97.84 114 GLY A CA 1
ATOM 903 C C . GLY A 1 114 ? 9.849 22.405 -5.316 1 97.84 114 GLY A C 1
ATOM 904 O O . GLY A 1 114 ? 10.695 21.551 -5.586 1 97.84 114 GLY A O 1
ATOM 905 N N . GLU A 1 115 ? 8.588 22.195 -4.87 1 97.82 115 GLU A N 1
ATOM 906 C CA . GLU A 1 115 ? 8.15 20.813 -4.703 1 97.82 115 GLU A CA 1
ATOM 907 C C . GLU A 1 115 ? 7.097 20.438 -5.743 1 97.82 115 GLU A C 1
ATOM 909 O O . GLU A 1 115 ? 6.396 21.307 -6.265 1 97.82 115 GLU A O 1
ATOM 914 N N . PRO A 1 116 ? 6.916 19.12 -5.927 1 97.8 116 PRO A N 1
ATOM 915 C CA . PRO A 1 116 ? 7.77 18.006 -5.509 1 97.8 116 PRO A CA 1
ATOM 916 C C . PRO A 1 116 ? 9.12 17.996 -6.223 1 97.8 116 PRO A C 1
ATOM 918 O O . PRO A 1 116 ? 9.187 18.256 -7.427 1 97.8 116 PRO A O 1
ATOM 921 N N . ASN A 1 117 ? 10.266 17.671 -5.551 1 97.89 117 ASN A N 1
ATOM 922 C CA . ASN A 1 117 ? 11.584 17.815 -6.16 1 97.89 117 ASN A CA 1
ATOM 923 C C . ASN A 1 117 ? 12.321 16.48 -6.225 1 97.89 117 ASN A C 1
ATOM 925 O O . ASN A 1 117 ? 13.408 16.393 -6.799 1 97.89 117 ASN A O 1
ATOM 929 N N . ASN A 1 118 ? 11.774 15.406 -5.652 1 97.55 118 ASN A N 1
ATOM 930 C CA . ASN A 1 118 ? 12.378 14.078 -5.676 1 97.55 118 ASN A CA 1
ATOM 931 C C . ASN A 1 118 ? 13.849 14.124 -5.271 1 97.55 118 ASN A C 1
ATOM 933 O O . ASN A 1 118 ? 14.7 13.538 -5.941 1 97.55 118 ASN A O 1
ATOM 937 N N . LEU A 1 119 ? 14.092 14.826 -4.218 1 95.18 119 LEU A N 1
ATOM 938 C CA . LEU A 1 119 ? 15.465 14.94 -3.739 1 95.18 119 LEU A CA 1
ATOM 939 C C . LEU A 1 119 ? 16.111 13.564 -3.611 1 95.18 119 LEU A C 1
ATOM 941 O O . LEU A 1 119 ? 15.53 12.654 -3.016 1 95.18 119 LEU A O 1
ATOM 945 N N . PHE A 1 120 ? 17.266 13.265 -4.276 1 94.52 120 PHE A N 1
ATOM 946 C CA . PHE A 1 120 ? 18.083 12.057 -4.296 1 94.52 120 PHE A CA 1
ATOM 947 C C . PHE A 1 120 ? 17.366 10.931 -5.03 1 94.52 120 PHE A C 1
ATOM 949 O O . PHE A 1 120 ? 17.779 9.772 -4.954 1 94.52 120 PHE A O 1
ATOM 956 N N . GLY A 1 121 ? 16.229 11.222 -5.667 1 94.4 121 GLY A N 1
ATOM 957 C CA . GLY A 1 121 ? 15.519 10.237 -6.467 1 94.4 121 GLY A CA 1
ATOM 958 C C . GLY A 1 121 ? 14.752 9.23 -5.632 1 94.4 121 GLY A C 1
ATOM 959 O O . GLY A 1 121 ? 14.426 8.14 -6.107 1 94.4 121 GLY A O 1
ATOM 960 N N . GLU A 1 122 ? 14.435 9.581 -4.339 1 94.03 122 GLU A N 1
ATOM 961 C CA . GLU A 1 122 ? 13.884 8.584 -3.426 1 94.03 122 GLU A CA 1
ATOM 962 C C . GLU A 1 122 ? 12.612 9.094 -2.755 1 94.03 122 GLU A C 1
ATOM 964 O O . GLU A 1 122 ? 12.121 8.487 -1.801 1 94.03 122 GLU A O 1
ATOM 969 N N . GLU A 1 123 ? 12.041 10.236 -3.229 1 97.92 123 GLU A N 1
ATOM 970 C CA . GLU A 1 123 ? 10.888 10.834 -2.563 1 97.92 123 GLU A CA 1
ATOM 971 C C . GLU A 1 123 ? 9.593 10.511 -3.303 1 97.92 123 GLU A C 1
ATOM 973 O O . GLU A 1 123 ? 9.217 11.214 -4.243 1 97.92 123 GLU A O 1
ATOM 978 N N . PHE A 1 124 ? 8.922 9.487 -2.854 1 98.09 124 PHE A N 1
ATOM 979 C CA . PHE A 1 124 ? 7.772 8.984 -3.596 1 98.09 124 PHE A CA 1
ATOM 980 C C . PHE A 1 124 ? 6.491 9.155 -2.789 1 98.09 124 PHE A C 1
ATOM 982 O O . PHE A 1 124 ? 5.409 8.783 -3.247 1 98.09 124 PHE A O 1
ATOM 989 N N . CYS A 1 125 ? 6.585 9.703 -1.595 1 98.43 125 CYS A N 1
ATOM 990 C CA . CYS A 1 125 ? 5.421 9.811 -0.723 1 98.43 125 CYS A CA 1
ATOM 991 C C . CYS A 1 125 ? 5.165 11.262 -0.333 1 98.43 125 CYS A C 1
ATOM 993 O O . CYS A 1 125 ? 6.097 12.065 -0.263 1 98.43 125 CYS A O 1
ATOM 995 N N . VAL A 1 126 ? 3.924 11.585 -0.037 1 98.56 126 VAL A N 1
ATOM 996 C CA . VAL A 1 126 ? 3.516 12.969 0.18 1 98.56 126 VAL A CA 1
ATOM 997 C C . VAL A 1 126 ? 3.363 13.234 1.676 1 98.56 126 VAL A C 1
ATOM 999 O O . VAL A 1 126 ? 2.694 12.476 2.382 1 98.56 126 VAL A O 1
ATOM 1002 N N . GLU A 1 127 ? 3.994 14.255 2.116 1 98.7 127 GLU A N 1
ATOM 1003 C CA . GLU A 1 127 ? 3.812 14.751 3.476 1 98.7 127 GLU A CA 1
ATOM 1004 C C . GLU A 1 127 ? 3.269 16.178 3.476 1 98.7 127 GLU A C 1
ATOM 1006 O O . GLU A 1 127 ? 3.358 16.881 2.467 1 98.7 127 GLU A O 1
ATOM 1011 N N . ILE A 1 128 ? 2.659 16.534 4.549 1 98.5 128 ILE A N 1
ATOM 1012 C CA . ILE A 1 128 ? 2.466 17.94 4.886 1 98.5 128 ILE A CA 1
ATOM 1013 C C . ILE A 1 128 ? 3.687 18.462 5.639 1 98.5 128 ILE A C 1
ATOM 1015 O O . ILE A 1 128 ? 4.066 17.914 6.677 1 98.5 128 ILE A O 1
ATOM 1019 N N . LYS A 1 129 ? 4.31 19.375 5.13 1 97.7 129 LYS A N 1
ATOM 1020 C CA . LYS A 1 129 ? 5.406 20.112 5.753 1 97.7 129 LYS A CA 1
ATOM 1021 C C . LYS A 1 129 ? 5.027 21.573 5.979 1 97.7 129 LYS A C 1
ATOM 1023 O O . LYS A 1 129 ? 4.896 22.341 5.024 1 97.7 129 LYS A O 1
ATOM 1028 N N . ARG A 1 130 ? 4.756 21.853 7.266 1 91.17 130 ARG A N 1
ATOM 1029 C CA . ARG A 1 130 ? 4.137 23.121 7.64 1 91.17 130 ARG A CA 1
ATOM 1030 C C . ARG A 1 130 ? 2.721 23.225 7.083 1 91.17 130 ARG A C 1
ATOM 1032 O O . ARG A 1 130 ? 1.848 22.433 7.442 1 91.17 130 ARG A O 1
ATOM 1039 N N . THR A 1 131 ? 2.483 24.05 6.015 1 94.19 131 THR A N 1
ATOM 1040 C CA . THR A 1 131 ? 1.127 24.252 5.515 1 94.19 131 THR A CA 1
ATOM 1041 C C . THR A 1 131 ? 1.017 23.81 4.059 1 94.19 131 THR A C 1
ATOM 1043 O O . THR A 1 131 ? -0.031 23.978 3.431 1 94.19 131 THR A O 1
ATOM 1046 N N . LEU A 1 132 ? 2.107 23.23 3.575 1 98.06 132 LEU A N 1
ATOM 1047 C CA . LEU A 1 132 ? 2.146 22.843 2.169 1 98.06 132 LEU A CA 1
ATOM 1048 C C . LEU A 1 132 ? 2.669 21.419 2.012 1 98.06 132 LEU A C 1
ATOM 1050 O O . LEU A 1 132 ? 3.111 20.805 2.985 1 98.06 132 LEU A O 1
ATOM 1054 N N . LEU A 1 133 ? 2.563 20.919 0.81 1 98.5 133 LEU A N 1
ATOM 1055 C CA . LEU A 1 133 ? 2.937 19.533 0.556 1 98.5 133 LEU A CA 1
ATOM 1056 C C . LEU A 1 133 ? 4.389 19.437 0.098 1 98.5 133 LEU A C 1
ATOM 1058 O O . LEU A 1 133 ? 4.897 20.345 -0.563 1 98.5 133 LEU A O 1
ATOM 1062 N N . ASN A 1 134 ? 5.015 18.423 0.468 1 98.7 134 ASN A N 1
ATOM 1063 C CA . ASN A 1 134 ? 6.372 18.034 0.099 1 98.7 134 ASN A CA 1
ATOM 1064 C C . ASN A 1 134 ? 6.459 16.547 -0.23 1 98.7 134 ASN A C 1
ATOM 1066 O O . ASN A 1 134 ? 5.836 15.721 0.441 1 98.7 134 ASN A O 1
ATOM 1070 N N . ASP A 1 135 ? 7.177 16.199 -1.288 1 98.7 135 ASP A N 1
ATOM 1071 C CA . ASP A 1 135 ? 7.48 14.782 -1.461 1 98.7 135 ASP A CA 1
ATOM 1072 C C . ASP A 1 135 ? 8.678 14.368 -0.611 1 98.7 135 ASP A C 1
ATOM 1074 O O . ASP A 1 135 ? 9.635 15.132 -0.464 1 98.7 135 ASP A O 1
ATOM 1078 N N . GLU A 1 136 ? 8.581 13.247 -0.018 1 98.59 136 GLU A N 1
ATOM 1079 C CA . GLU A 1 136 ? 9.573 12.764 0.937 1 98.59 136 GLU A CA 1
ATOM 1080 C C . GLU A 1 136 ? 9.837 11.272 0.753 1 98.59 136 GLU A C 1
ATOM 1082 O O . GLU A 1 136 ? 9.058 10.575 0.098 1 98.59 136 GLU A O 1
ATOM 1087 N N . ASP A 1 137 ? 11.005 10.84 1.236 1 98.2 137 ASP A N 1
ATOM 1088 C CA . ASP A 1 137 ? 11.319 9.415 1.285 1 98.2 137 ASP A CA 1
ATOM 1089 C C . ASP A 1 137 ? 10.296 8.656 2.127 1 98.2 137 ASP A C 1
ATOM 1091 O O . ASP A 1 137 ? 10.094 8.972 3.301 1 98.2 137 ASP A O 1
ATOM 1095 N N . CYS A 1 138 ? 9.7 7.598 1.575 1 98.05 138 CYS A N 1
ATOM 1096 C CA . CYS A 1 138 ? 8.624 6.863 2.231 1 98.05 138 CYS A CA 1
ATOM 1097 C C . CYS A 1 138 ? 9.116 6.204 3.513 1 98.05 138 CYS A C 1
ATOM 1099 O O . CYS A 1 138 ? 8.314 5.828 4.37 1 98.05 138 CYS A O 1
ATOM 1101 N N . GLY A 1 139 ? 10.356 6.008 3.603 1 97.1 139 GLY A N 1
ATOM 1102 C CA . GLY A 1 139 ? 10.936 5.33 4.751 1 97.1 139 GLY A CA 1
ATOM 1103 C C . GLY A 1 139 ? 11.153 6.248 5.939 1 97.1 139 GLY A C 1
ATOM 1104 O O . GLY A 1 139 ? 11.493 5.789 7.032 1 97.1 139 GLY A O 1
ATOM 1105 N N . ALA A 1 140 ? 10.99 7.596 5.755 1 98.22 140 ALA A N 1
ATOM 1106 C CA . ALA A 1 140 ? 11.157 8.537 6.86 1 98.22 140 ALA A CA 1
ATOM 1107 C C . ALA A 1 140 ? 10.079 8.334 7.921 1 98.22 140 ALA A C 1
ATOM 1109 O O . ALA A 1 140 ? 8.94 7.988 7.599 1 98.22 140 ALA A O 1
ATOM 1110 N N . ASN A 1 141 ? 10.428 8.526 9.167 1 98.66 141 ASN A N 1
ATOM 1111 C CA . ASN A 1 141 ? 9.462 8.448 10.258 1 98.66 141 ASN A CA 1
ATOM 1112 C C . ASN A 1 141 ? 8.85 9.813 10.563 1 98.66 141 ASN A C 1
ATOM 1114 O O . ASN A 1 141 ? 9.549 10.725 11.008 1 98.66 141 ASN A O 1
ATOM 1118 N N . LEU A 1 142 ? 7.571 9.969 10.313 1 98.83 142 LEU A N 1
ATOM 1119 C CA . LEU A 1 142 ? 6.838 11.211 10.537 1 98.83 142 LEU A CA 1
ATOM 1120 C C . LEU A 1 142 ? 5.536 10.946 11.284 1 98.83 142 LEU A C 1
ATOM 1122 O O . LEU A 1 142 ? 5.126 9.793 11.437 1 98.83 142 LEU A O 1
ATOM 1126 N N . ASN A 1 143 ? 4.929 12.016 11.823 1 98.82 143 ASN A N 1
AT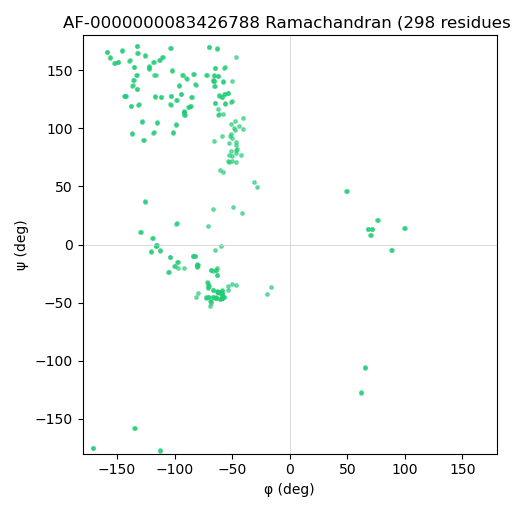OM 1127 C CA . ASN A 1 143 ? 3.535 11.922 12.244 1 98.82 143 ASN A CA 1
ATOM 1128 C C . ASN A 1 143 ? 2.611 11.636 11.063 1 98.82 143 ASN A C 1
ATOM 1130 O O . ASN A 1 143 ? 3.04 11.682 9.909 1 98.82 143 ASN A O 1
ATOM 1134 N N . TYR A 1 144 ? 1.378 11.306 11.322 1 98.61 144 TYR A N 1
ATOM 1135 C CA . TYR A 1 144 ? 0.463 11.009 10.225 1 98.61 144 TYR A CA 1
ATOM 1136 C C . TYR A 1 144 ? -0.978 11.312 10.62 1 98.61 144 TYR A C 1
ATOM 1138 O O . TYR A 1 144 ? -1.297 11.4 11.808 1 98.61 144 TYR A O 1
ATOM 1146 N N . ILE A 1 145 ? -1.781 11.544 9.656 1 98 145 ILE A N 1
ATOM 1147 C CA . ILE A 1 145 ? -3.194 11.843 9.862 1 98 145 ILE A CA 1
ATOM 1148 C C . ILE A 1 145 ? -4.051 10.754 9.221 1 98 145 ILE A C 1
ATOM 1150 O O . ILE A 1 145 ? -3.849 10.401 8.057 1 98 145 ILE A O 1
ATOM 1154 N N . CYS A 1 146 ? -4.924 10.244 10.047 1 97.04 146 CYS A N 1
ATOM 1155 C CA . CYS A 1 146 ? -5.907 9.279 9.567 1 97.04 146 CYS A CA 1
ATOM 1156 C C . CYS A 1 146 ? -7.267 9.938 9.37 1 97.04 146 CYS A C 1
ATOM 1158 O O . CYS A 1 146 ? -7.615 10.878 10.087 1 97.04 146 CYS A O 1
ATOM 1160 N N . GLU A 1 147 ? -7.985 9.397 8.41 1 95.33 147 GLU A N 1
ATOM 1161 C CA . GLU A 1 147 ? -9.349 9.867 8.183 1 95.33 147 GLU A CA 1
ATOM 1162 C C . GLU A 1 147 ? -10.319 8.698 8.043 1 95.33 147 GLU A C 1
ATOM 1164 O O . GLU A 1 147 ? -9.925 7.601 7.64 1 95.33 147 GLU A O 1
ATOM 1169 N N . ALA A 1 148 ? -11.461 8.935 8.503 1 92.72 148 ALA A N 1
ATOM 1170 C CA . ALA A 1 148 ? -12.582 8.011 8.351 1 92.72 148 ALA A CA 1
ATOM 1171 C C . ALA A 1 148 ? -13.857 8.754 7.963 1 92.72 148 ALA A C 1
ATOM 1173 O O . ALA A 1 148 ? -14.01 9.939 8.27 1 92.72 148 ALA A O 1
ATOM 1174 N N . LYS A 1 149 ? -14.591 8.071 7.079 1 80.52 149 LYS A N 1
ATOM 1175 C CA . LYS A 1 149 ? -15.848 8.696 6.677 1 80.52 149 LYS A CA 1
ATOM 1176 C C . LYS A 1 149 ? -17.017 8.16 7.5 1 80.52 149 LYS A C 1
ATOM 1178 O O . LYS A 1 149 ? -16.996 7.008 7.94 1 80.52 149 LYS A O 1
ATOM 1183 N N . THR A 1 150 ? -17.847 9.052 7.907 1 64.95 150 THR A N 1
ATOM 1184 C CA . THR A 1 150 ? -19.077 8.666 8.59 1 64.95 150 THR A CA 1
ATOM 1185 C C . THR A 1 150 ? -19.954 7.81 7.68 1 64.95 150 THR A C 1
ATOM 1187 O O . THR A 1 150 ? -20.083 8.094 6.487 1 64.95 150 THR A O 1
ATOM 1190 N N . LEU A 1 151 ? -20.106 6.468 8.067 1 51.1 151 LEU A N 1
ATOM 1191 C CA . LEU A 1 151 ? -21.192 5.755 7.403 1 51.1 151 LEU A CA 1
ATOM 1192 C C . LEU A 1 151 ? -22.504 6.522 7.532 1 51.1 151 LEU A C 1
ATOM 1194 O O . LEU A 1 151 ? -22.731 7.21 8.529 1 51.1 151 LEU A O 1
ATOM 1198 N N . MET B 1 1 ? -77.133 11.039 -7.046 1 29.28 1 MET B N 1
ATOM 1199 C CA . MET B 1 1 ? -75.934 11.789 -7.41 1 29.28 1 MET B CA 1
ATOM 1200 C C . MET B 1 1 ? -74.675 10.981 -7.117 1 29.28 1 MET B C 1
ATOM 1202 O O . MET B 1 1 ? -74.405 10.642 -5.963 1 29.28 1 MET B O 1
ATOM 1206 N N . PRO B 1 2 ? -74.275 10.032 -7.903 1 34.6 2 PRO B N 1
ATOM 1207 C CA . PRO B 1 2 ? -73.37 8.904 -7.672 1 34.6 2 PRO B CA 1
ATOM 1208 C C . PRO B 1 2 ? -71.934 9.347 -7.398 1 34.6 2 PRO B C 1
ATOM 1210 O O . PRO B 1 2 ? -71.435 10.27 -8.047 1 34.6 2 PRO B O 1
ATOM 1213 N N . THR B 1 3 ? -71.762 9.554 -6.042 1 32.07 3 THR B N 1
ATOM 1214 C CA . THR B 1 3 ? -70.588 10.372 -5.762 1 32.07 3 THR B CA 1
ATOM 1215 C C . THR B 1 3 ? -69.384 9.882 -6.561 1 32.07 3 THR B C 1
ATOM 1217 O O . THR B 1 3 ? -69.334 8.719 -6.968 1 32.07 3 THR B O 1
ATOM 1220 N N . PRO B 1 4 ? -68.37 10.758 -6.69 1 33.23 4 PRO B N 1
ATOM 1221 C CA . PRO B 1 4 ? -67.072 10.907 -7.353 1 33.23 4 PRO B CA 1
ATOM 1222 C C . PRO B 1 4 ? -66.084 9.808 -6.969 1 33.23 4 PRO B C 1
ATOM 1224 O O . PRO B 1 4 ? -66.128 9.298 -5.847 1 33.23 4 PRO B O 1
ATOM 1227 N N . THR B 1 5 ? -65.704 8.916 -7.91 1 34.49 5 THR B N 1
ATOM 1228 C CA . THR B 1 5 ? -64.821 7.767 -8.072 1 34.49 5 THR B CA 1
ATOM 1229 C C . THR B 1 5 ? -63.446 8.053 -7.476 1 34.49 5 THR B C 1
ATOM 1231 O O . THR B 1 5 ? -62.767 8.994 -7.892 1 34.49 5 THR B O 1
ATOM 1234 N N . ASP B 1 6 ? -63.334 7.875 -6.135 1 32.54 6 ASP B N 1
ATOM 1235 C CA . ASP B 1 6 ? -62.177 8.35 -5.382 1 32.54 6 ASP B CA 1
ATOM 1236 C C . ASP B 1 6 ? -60.874 7.863 -6.012 1 32.54 6 ASP B C 1
ATOM 1238 O O . ASP B 1 6 ? -60.675 6.659 -6.187 1 32.54 6 ASP B O 1
ATOM 1242 N N . PRO B 1 7 ? -60.118 8.569 -6.938 1 29.64 7 PRO B N 1
ATOM 1243 C CA . PRO B 1 7 ? -59.042 8.235 -7.874 1 29.64 7 PRO B CA 1
ATOM 1244 C C . PRO B 1 7 ? -57.811 7.66 -7.178 1 29.64 7 PRO B C 1
ATOM 1246 O O . PRO B 1 7 ? -56.759 7.503 -7.804 1 29.64 7 PRO B O 1
ATOM 1249 N N . SER B 1 8 ? -57.892 7.585 -5.879 1 29.47 8 SER B N 1
ATOM 1250 C CA . SER B 1 8 ? -56.547 7.699 -5.324 1 29.47 8 SER B CA 1
ATOM 1251 C C . SER B 1 8 ? -55.72 6.451 -5.617 1 29.47 8 SER B C 1
ATOM 1253 O O . SER B 1 8 ? -55.449 5.655 -4.717 1 29.47 8 SER B O 1
ATOM 1255 N N . GLN B 1 9 ? -56.114 5.583 -6.552 1 26.73 9 GLN B N 1
ATOM 1256 C CA . GLN B 1 9 ? -55.391 4.335 -6.775 1 26.73 9 GLN B CA 1
ATOM 1257 C C . GLN B 1 9 ? -53.896 4.588 -6.947 1 26.73 9 GLN B C 1
ATOM 1259 O O . GLN B 1 9 ? -53.48 5.269 -7.887 1 26.73 9 GLN B O 1
ATOM 1264 N N . LEU B 1 10 ? -53.156 4.758 -5.896 1 27.06 10 LEU B N 1
ATOM 1265 C CA . LEU B 1 10 ? -51.726 5.046 -5.87 1 27.06 10 LEU B CA 1
ATOM 1266 C C . LEU B 1 10 ? -50.949 4.017 -6.685 1 27.06 10 LEU B C 1
ATOM 1268 O O . LEU B 1 10 ? -50.967 2.826 -6.368 1 27.06 10 LEU B O 1
ATOM 1272 N N . VAL B 1 11 ? -50.928 3.918 -7.898 1 25.23 11 VAL B N 1
ATOM 1273 C CA . VAL B 1 11 ? -50.264 2.975 -8.792 1 25.23 11 VAL B CA 1
ATOM 1274 C C . VAL B 1 11 ? -48.789 2.855 -8.414 1 25.23 11 VAL B C 1
ATOM 1276 O O . VAL B 1 11 ? -48.064 3.853 -8.391 1 25.23 11 VAL B O 1
ATOM 1279 N N . GLU B 1 12 ? -48.44 1.905 -7.552 1 26.99 12 GLU B N 1
ATOM 1280 C CA . GLU B 1 12 ? -47.104 1.492 -7.133 1 26.99 12 GLU B CA 1
ATOM 1281 C C . GLU B 1 12 ? -46.204 1.229 -8.338 1 26.99 12 GLU B C 1
ATOM 1283 O O . GLU B 1 12 ? -46.513 0.379 -9.175 1 26.99 12 GLU B O 1
ATOM 1288 N N . SER B 1 13 ? -45.688 2.094 -9.016 1 24.19 13 SER B N 1
ATOM 1289 C CA . SER B 1 13 ? -44.852 1.859 -10.188 1 24.19 13 SER B CA 1
ATOM 1290 C C . SER B 1 13 ? -43.795 0.796 -9.908 1 24.19 13 SER B C 1
ATOM 1292 O O . SER B 1 13 ? -43.205 0.769 -8.826 1 24.19 13 SER B O 1
ATOM 1294 N N . ASN B 1 14 ? -43.86 -0.446 -10.394 1 25.28 14 ASN B N 1
ATOM 1295 C CA . ASN B 1 14 ? -43.069 -1.661 -10.562 1 25.28 14 ASN B CA 1
ATOM 1296 C C . ASN B 1 14 ? -41.64 -1.343 -10.992 1 25.28 14 ASN B C 1
ATOM 1298 O O . ASN B 1 14 ? -41.318 -1.399 -12.18 1 25.28 14 ASN B O 1
ATOM 1302 N N . ARG B 1 15 ? -41.099 -0.21 -10.681 1 23.55 15 ARG B N 1
ATOM 1303 C CA . ARG B 1 15 ? -39.761 -0.084 -11.249 1 23.55 15 ARG B CA 1
ATOM 1304 C C . ARG B 1 15 ? -38.927 -1.329 -10.967 1 23.55 15 ARG B C 1
ATOM 1306 O O . ARG B 1 15 ? -38.775 -1.732 -9.812 1 23.55 15 ARG B O 1
ATOM 1313 N N . THR B 1 16 ? -38.726 -2.283 -11.862 1 27.06 16 THR B N 1
ATOM 1314 C CA . THR B 1 16 ? -37.882 -3.464 -12.009 1 27.06 16 THR B CA 1
ATOM 1315 C C . THR B 1 16 ? -36.46 -3.175 -11.536 1 27.06 16 THR B C 1
ATOM 1317 O O . THR B 1 16 ? -35.756 -2.359 -12.133 1 27.06 16 THR B O 1
ATOM 1320 N N . VAL B 1 17 ? -36.159 -3.127 -10.271 1 28.61 17 VAL B N 1
ATOM 1321 C CA . VAL B 1 17 ? -34.809 -3.149 -9.719 1 28.61 17 VAL B CA 1
ATOM 1322 C C . VAL B 1 17 ? -34.019 -4.304 -10.331 1 28.61 17 VAL B C 1
ATOM 1324 O O . VAL B 1 17 ? -34.349 -5.473 -10.117 1 28.61 17 VAL B O 1
ATOM 1327 N N . VAL B 1 18 ? -33.612 -4.273 -11.551 1 29.14 18 VAL B N 1
ATOM 1328 C CA . VAL B 1 18 ? -32.762 -5.257 -12.212 1 29.14 18 VAL B CA 1
ATOM 1329 C C . VAL B 1 18 ? -31.572 -5.596 -11.317 1 29.14 18 VAL B C 1
ATOM 1331 O O . VAL B 1 18 ? -30.822 -4.706 -10.906 1 29.14 18 VAL B O 1
ATOM 1334 N N . ASN B 1 19 ? -31.619 -6.491 -10.28 1 29.6 19 ASN B N 1
ATOM 1335 C CA . ASN B 1 19 ? -30.637 -7.242 -9.506 1 29.6 19 ASN B CA 1
ATOM 1336 C C . ASN B 1 19 ? -29.407 -7.583 -10.341 1 29.6 19 ASN B C 1
ATOM 1338 O O . ASN B 1 19 ? -29.417 -8.553 -11.102 1 29.6 19 ASN B O 1
ATOM 1342 N N . VAL B 1 20 ? -28.724 -6.805 -10.958 1 35.58 20 VAL B N 1
ATOM 1343 C CA . VAL B 1 20 ? -27.476 -7.164 -11.623 1 35.58 20 VAL B CA 1
ATOM 1344 C C . VAL B 1 20 ? -26.542 -7.855 -10.632 1 35.58 20 VAL B C 1
ATOM 1346 O O . VAL B 1 20 ? -26.164 -7.269 -9.615 1 35.58 20 VAL B O 1
ATOM 1349 N N . ASP B 1 21 ? -26.643 -9.138 -10.208 1 35.56 21 ASP B N 1
ATOM 1350 C CA . ASP B 1 21 ? -26.114 -9.946 -9.114 1 35.56 21 ASP B CA 1
ATOM 1351 C C . ASP B 1 21 ? -24.646 -9.619 -8.849 1 35.56 21 ASP B C 1
ATOM 1353 O O . ASP B 1 21 ? -23.844 -9.54 -9.782 1 35.56 21 ASP B O 1
ATOM 1357 N N . ALA B 1 22 ? -24.112 -9.005 -7.867 1 42.01 22 ALA B N 1
ATOM 1358 C CA . ALA B 1 22 ? -22.759 -8.92 -7.323 1 42.01 22 ALA B CA 1
ATOM 1359 C C . ALA B 1 22 ? -21.903 -10.09 -7.8 1 42.01 22 ALA B C 1
ATOM 1361 O O . ALA B 1 22 ? -20.713 -9.923 -8.078 1 42.01 22 ALA B O 1
ATOM 1362 N N . GLU B 1 23 ? -22.35 -11.347 -7.846 1 46.46 23 GLU B N 1
ATOM 1363 C CA . GLU B 1 23 ? -21.781 -12.6 -8.332 1 46.46 23 GLU B CA 1
ATOM 1364 C C . GLU B 1 23 ? -21.304 -12.468 -9.776 1 46.46 23 GLU B C 1
ATOM 1366 O O . GLU B 1 23 ? -20.281 -13.042 -10.152 1 46.46 23 GLU B O 1
ATOM 1371 N N . SER B 1 24 ? -22.008 -11.704 -10.588 1 48.71 24 SER B N 1
ATOM 1372 C CA . SER B 1 24 ? -21.712 -11.705 -12.017 1 48.71 24 SER B CA 1
ATOM 1373 C C . SER B 1 24 ? -20.506 -10.826 -12.332 1 48.71 24 SER B C 1
ATOM 1375 O O . SER B 1 24 ? -19.711 -11.149 -13.217 1 48.71 24 SER B O 1
ATOM 1377 N N . LYS B 1 25 ? -20.426 -9.69 -11.721 1 51.38 25 LYS B N 1
ATOM 1378 C CA . LYS B 1 25 ? -19.341 -8.769 -12.048 1 51.38 25 LYS B CA 1
ATOM 1379 C C . LYS B 1 25 ? -17.994 -9.32 -11.59 1 51.38 25 LYS B C 1
ATOM 1381 O O . LYS B 1 25 ? -16.986 -9.166 -12.283 1 51.38 25 LYS B O 1
ATOM 1386 N N . TYR B 1 26 ? -17.836 -9.797 -10.216 1 53.73 26 TYR B N 1
ATOM 1387 C CA . TYR B 1 26 ? -16.611 -10.466 -9.793 1 53.73 26 TYR B CA 1
ATOM 1388 C C . TYR B 1 26 ? -16.241 -11.587 -10.758 1 53.73 26 TYR B C 1
ATOM 1390 O O . TYR B 1 26 ? -15.061 -11.808 -11.039 1 53.73 26 TYR B O 1
ATOM 1398 N N . GLN B 1 27 ? -17.369 -12.119 -11.219 1 58.3 27 GLN B N 1
ATOM 1399 C CA . GLN B 1 27 ? -17.185 -13.278 -12.085 1 58.3 27 GLN B CA 1
ATOM 1400 C C . GLN B 1 27 ? -16.501 -12.885 -13.392 1 58.3 27 GLN B C 1
ATOM 1402 O O . GLN B 1 27 ? -15.653 -13.621 -13.901 1 58.3 27 GLN B O 1
ATOM 1407 N N . THR B 1 28 ? -16.718 -11.627 -13.568 1 71.06 28 THR B N 1
ATOM 1408 C CA . THR B 1 28 ? -16.191 -11.334 -14.896 1 71.06 28 THR B CA 1
ATOM 1409 C C . THR B 1 28 ? -14.738 -10.876 -14.812 1 71.06 28 THR B C 1
ATOM 1411 O O . THR B 1 28 ? -13.918 -11.233 -15.661 1 71.06 28 THR B O 1
ATOM 1414 N N . ASN B 1 29 ? -14.294 -10.392 -13.594 1 90.66 29 ASN B N 1
ATOM 1415 C CA . ASN B 1 29 ? -12.918 -9.911 -13.523 1 90.66 29 ASN B CA 1
ATOM 1416 C C . ASN B 1 29 ? -11.981 -10.978 -12.965 1 90.66 29 ASN B C 1
ATOM 1418 O O . ASN B 1 29 ? -10.764 -10.897 -13.144 1 90.66 29 ASN B O 1
ATOM 1422 N N . PHE B 1 30 ? -12.638 -11.99 -12.365 1 94.92 30 PHE B N 1
ATOM 1423 C CA . PHE B 1 30 ? -11.863 -13.039 -11.712 1 94.92 30 PHE B CA 1
ATOM 1424 C C . PHE B 1 30 ? -12.295 -14.416 -12.202 1 94.92 30 PHE B C 1
ATOM 1426 O O . PHE B 1 30 ? -13.057 -15.11 -11.527 1 94.92 30 PHE B O 1
ATOM 1433 N N . PRO B 1 31 ? -11.72 -14.938 -13.22 1 94 31 PRO B N 1
ATOM 1434 C CA . PRO B 1 31 ? -12.239 -16.096 -13.951 1 94 31 PRO B CA 1
ATOM 1435 C C . PRO B 1 31 ? -11.914 -17.421 -13.266 1 94 31 PRO B C 1
ATOM 1437 O O . PRO B 1 31 ? -12.468 -18.461 -13.631 1 94 31 PRO B O 1
ATOM 1440 N N . ILE B 1 32 ? -10.975 -17.492 -12.357 1 94.71 32 ILE B N 1
ATOM 1441 C CA . ILE B 1 32 ? -10.587 -18.739 -11.706 1 94.71 32 ILE B CA 1
ATOM 1442 C C . ILE B 1 32 ? -11.266 -18.842 -10.343 1 94.71 32 ILE B C 1
ATOM 1444 O O . ILE B 1 32 ? -11.131 -17.947 -9.505 1 94.71 32 ILE B O 1
ATOM 1448 N N . GLN B 1 33 ? -11.962 -19.87 -10.125 1 92.9 33 GLN B N 1
ATOM 1449 C CA . GLN B 1 33 ? -12.587 -20.082 -8.824 1 92.9 33 GLN B CA 1
ATOM 1450 C C . GLN B 1 33 ? -11.946 -21.257 -8.09 1 92.9 33 GLN B C 1
ATOM 1452 O O . GLN B 1 33 ? -11.792 -22.34 -8.658 1 92.9 33 GLN B O 1
ATOM 1457 N N . ILE B 1 34 ? -11.547 -21.041 -6.946 1 92.39 34 ILE B N 1
ATOM 1458 C CA . ILE B 1 34 ? -11.055 -22.072 -6.039 1 92.39 34 ILE B CA 1
ATOM 1459 C C . ILE B 1 34 ? -11.778 -21.968 -4.698 1 92.39 34 ILE B C 1
ATOM 1461 O O . ILE B 1 34 ? -11.558 -21.02 -3.939 1 92.39 34 ILE B O 1
ATOM 1465 N N . GLY B 1 35 ? -12.686 -22.899 -4.457 1 89.35 35 GLY B N 1
ATOM 1466 C CA . GLY B 1 35 ? -13.529 -22.768 -3.279 1 89.35 35 GLY B CA 1
ATOM 1467 C C . GLY B 1 35 ? -14.393 -21.521 -3.299 1 89.35 35 GLY B C 1
ATOM 1468 O O . GLY B 1 35 ? -15.113 -21.273 -4.269 1 89.35 35 GLY B O 1
ATOM 1469 N N . ASN B 1 36 ? -14.308 -20.759 -2.263 1 89.23 36 ASN B N 1
ATOM 1470 C CA . ASN B 1 36 ? -15.147 -19.571 -2.147 1 89.23 36 ASN B CA 1
ATOM 1471 C C . ASN B 1 36 ? -14.387 -18.308 -2.544 1 89.23 36 ASN B C 1
ATOM 1473 O O . ASN B 1 36 ? -14.809 -17.197 -2.22 1 89.23 36 ASN B O 1
ATOM 1477 N N . LYS B 1 37 ? -13.289 -18.547 -3.249 1 92.83 37 LYS B N 1
ATOM 1478 C CA . LYS B 1 37 ? -12.477 -17.412 -3.676 1 92.83 37 LYS B CA 1
ATOM 1479 C C . LYS B 1 37 ? -12.325 -17.384 -5.194 1 92.83 37 LYS B C 1
ATOM 1481 O O . LYS B 1 37 ? -12.426 -18.421 -5.853 1 92.83 37 LYS B O 1
ATOM 1486 N N . PHE B 1 38 ? -12.157 -16.174 -5.713 1 94.88 38 PHE B N 1
ATOM 1487 C CA . PHE B 1 38 ? -11.921 -15.97 -7.138 1 94.88 38 PHE B CA 1
ATOM 1488 C C . PHE B 1 38 ? -10.546 -15.358 -7.376 1 94.88 38 PHE B C 1
ATOM 1490 O O . PHE B 1 38 ? -10.071 -14.553 -6.572 1 94.88 38 PHE B O 1
ATOM 1497 N N . TYR B 1 39 ? -9.959 -15.768 -8.494 1 96.32 39 TYR B N 1
ATOM 1498 C CA . TYR B 1 39 ? -8.591 -15.347 -8.773 1 96.32 39 TYR B CA 1
ATOM 1499 C C . TYR B 1 39 ? -8.442 -14.902 -10.223 1 96.32 39 TYR B C 1
ATOM 1501 O O . TYR B 1 39 ? -9.195 -15.343 -11.094 1 96.32 39 TYR B O 1
ATOM 1509 N N . ARG B 1 40 ? -7.487 -14.023 -10.401 1 97.04 40 ARG B N 1
ATOM 1510 C CA . ARG B 1 40 ? -7.046 -13.601 -11.726 1 97.04 40 ARG B CA 1
ATOM 1511 C C . ARG B 1 40 ? -5.526 -13.502 -11.792 1 97.04 40 ARG B C 1
ATOM 1513 O O . ARG B 1 40 ? -4.912 -12.773 -11.009 1 97.04 40 ARG B O 1
ATOM 1520 N N . ALA B 1 41 ? -4.988 -14.289 -12.655 1 97.65 41 ALA B N 1
ATOM 1521 C CA . ALA B 1 41 ? -3.564 -14.154 -12.953 1 97.65 41 ALA B CA 1
ATOM 1522 C C . ALA B 1 41 ? -3.337 -13.21 -14.13 1 97.65 41 ALA B C 1
ATOM 1524 O O . ALA B 1 41 ? -3.778 -13.486 -15.249 1 97.65 41 ALA B O 1
ATOM 1525 N N . GLU B 1 42 ? -2.699 -12.088 -13.894 1 97.96 42 GLU B N 1
ATOM 1526 C CA . GLU B 1 42 ? -2.387 -11.138 -14.958 1 97.96 42 GLU B CA 1
ATOM 1527 C C . GLU B 1 42 ? -1.011 -11.412 -15.557 1 97.96 42 GLU B C 1
ATOM 1529 O O . GLU B 1 42 ? 0.011 -11.201 -14.899 1 97.96 42 GLU B O 1
ATOM 1534 N N . THR B 1 43 ? -0.989 -11.865 -16.823 1 97.15 43 THR B N 1
ATOM 1535 C CA . THR B 1 43 ? 0.263 -12.24 -17.471 1 97.15 43 THR B CA 1
ATOM 1536 C C . THR B 1 43 ? 0.545 -11.335 -18.667 1 97.15 43 THR B C 1
ATOM 1538 O O . THR B 1 43 ? 1.604 -11.432 -19.29 1 97.15 43 THR B O 1
ATOM 1541 N N . ASN B 1 44 ? -0.348 -10.419 -18.931 1 95.9 44 ASN B N 1
ATOM 1542 C CA . ASN B 1 44 ? -0.204 -9.582 -20.117 1 95.9 44 ASN B CA 1
ATOM 1543 C C . ASN B 1 44 ? 0.274 -8.178 -19.759 1 95.9 44 ASN B C 1
ATOM 1545 O O . ASN B 1 44 ? 0.545 -7.365 -20.644 1 95.9 44 ASN B O 1
ATOM 1549 N N . LEU B 1 45 ? 0.283 -7.843 -18.552 1 96.41 45 LEU B N 1
ATOM 1550 C CA . LEU B 1 45 ? 0.692 -6.522 -18.087 1 96.41 45 LEU B CA 1
ATOM 1551 C C . LEU B 1 45 ? 1.575 -6.631 -16.848 1 96.41 45 LEU B C 1
ATOM 1553 O O . LEU B 1 45 ? 1.071 -6.694 -15.725 1 96.41 45 LEU B O 1
ATOM 1557 N N . LYS B 1 46 ? 2.807 -6.613 -17.03 1 98.48 46 LYS B N 1
ATOM 1558 C CA . LYS B 1 46 ? 3.72 -6.636 -15.891 1 98.48 46 LYS B CA 1
ATOM 1559 C C . LYS B 1 46 ? 3.718 -5.298 -15.157 1 98.48 46 LYS B C 1
ATOM 1561 O O . LYS B 1 46 ? 3.571 -4.244 -15.779 1 98.48 46 LYS B O 1
ATOM 1566 N N . ALA B 1 47 ? 3.875 -5.312 -13.909 1 98.36 47 ALA B N 1
ATOM 1567 C CA . ALA B 1 47 ? 3.847 -4.109 -13.081 1 98.36 47 ALA B CA 1
ATOM 1568 C C . ALA B 1 47 ? 4.751 -4.26 -11.861 1 98.36 47 ALA B C 1
ATOM 1570 O O . ALA B 1 47 ? 5.074 -5.379 -11.456 1 98.36 47 ALA B O 1
ATOM 1571 N N . ASN B 1 48 ? 5.169 -3.095 -11.329 1 98 48 ASN B N 1
ATOM 1572 C CA . ASN B 1 48 ? 5.798 -3.164 -10.014 1 98 48 ASN B CA 1
ATOM 1573 C C . ASN B 1 48 ? 4.783 -3.499 -8.925 1 98 48 ASN B C 1
ATOM 1575 O O . ASN B 1 48 ? 3.582 -3.574 -9.191 1 98 48 ASN B O 1
ATOM 1579 N N . TRP B 1 49 ? 5.219 -3.778 -7.774 1 97.87 49 TRP B N 1
ATOM 1580 C CA . TRP B 1 49 ? 4.371 -4.301 -6.708 1 97.87 49 TRP B CA 1
ATOM 1581 C C . TRP B 1 49 ? 3.232 -3.336 -6.396 1 97.87 49 TRP B C 1
ATOM 1583 O O . TRP B 1 49 ? 2.088 -3.757 -6.208 1 97.87 49 TRP B O 1
ATOM 1593 N N . HIS B 1 50 ? 3.514 -2.03 -6.402 1 95.8 50 HIS B N 1
ATOM 1594 C CA . HIS B 1 50 ? 2.53 -1.013 -6.051 1 95.8 50 HIS B CA 1
ATOM 1595 C C . HIS B 1 50 ? 1.458 -0.888 -7.128 1 95.8 50 HIS B C 1
ATOM 1597 O O . HIS B 1 50 ? 0.267 -0.804 -6.819 1 95.8 50 HIS B O 1
ATOM 1603 N N . GLN B 1 51 ? 1.886 -0.86 -8.334 1 95.56 51 GLN B N 1
ATOM 1604 C CA . GLN B 1 51 ? 0.941 -0.802 -9.444 1 95.56 51 GLN B CA 1
ATOM 1605 C C . GLN B 1 51 ? 0.07 -2.054 -9.491 1 95.56 51 GLN B C 1
ATOM 1607 O O . GLN B 1 51 ? -1.125 -1.975 -9.786 1 95.56 51 GLN B O 1
ATOM 1612 N N . ALA B 1 52 ? 0.699 -3.184 -9.246 1 97.26 52 ALA B N 1
ATOM 1613 C CA . ALA B 1 52 ? -0.057 -4.433 -9.204 1 97.26 52 ALA B CA 1
ATOM 1614 C C . ALA B 1 52 ? -1.155 -4.375 -8.145 1 97.26 52 ALA B C 1
ATOM 1616 O O . ALA B 1 52 ? -2.29 -4.784 -8.396 1 97.26 52 ALA B O 1
ATOM 1617 N N . ALA B 1 53 ? -0.799 -3.889 -6.974 1 94.8 53 ALA B N 1
ATOM 1618 C CA . ALA B 1 53 ? -1.774 -3.739 -5.896 1 94.8 53 ALA B CA 1
ATOM 1619 C C . ALA B 1 53 ? -2.921 -2.826 -6.318 1 94.8 53 ALA B C 1
ATOM 1621 O O . ALA B 1 53 ? -4.088 -3.12 -6.049 1 94.8 53 ALA B O 1
ATOM 1622 N N . HIS B 1 54 ? -2.603 -1.786 -6.943 1 92.03 54 HIS B N 1
ATOM 1623 C CA . HIS B 1 54 ? -3.601 -0.835 -7.419 1 92.03 54 HIS B CA 1
ATOM 1624 C C . HIS B 1 54 ? -4.506 -1.467 -8.471 1 92.03 54 HIS B C 1
ATOM 1626 O O . HIS B 1 54 ? -5.728 -1.311 -8.42 1 92.03 54 HIS B O 1
ATOM 1632 N N . ASN B 1 55 ? -3.904 -2.147 -9.381 1 94.28 55 ASN B N 1
ATOM 1633 C CA . ASN B 1 55 ? -4.68 -2.788 -10.438 1 94.28 55 ASN B CA 1
ATOM 1634 C C . ASN B 1 55 ? -5.697 -3.772 -9.869 1 94.28 55 ASN B C 1
ATOM 1636 O O . ASN B 1 55 ? -6.843 -3.817 -10.318 1 94.28 55 ASN B O 1
ATOM 1640 N N . CYS B 1 56 ? -5.259 -4.529 -8.879 1 94.76 56 CYS B N 1
ATOM 1641 C CA . CYS B 1 56 ? -6.17 -5.502 -8.286 1 94.76 56 CYS B CA 1
ATOM 1642 C C . CYS B 1 56 ? -7.309 -4.806 -7.55 1 94.76 56 CYS B C 1
ATOM 1644 O O . CYS B 1 56 ? -8.452 -5.264 -7.592 1 94.76 56 CYS B O 1
ATOM 1646 N N . ARG B 1 57 ? -7.004 -3.745 -6.888 1 89.98 57 ARG B N 1
ATOM 1647 C CA . ARG B 1 57 ? -8.041 -2.977 -6.207 1 89.98 57 ARG B CA 1
ATOM 1648 C C . ARG B 1 57 ? -9.067 -2.441 -7.199 1 89.98 57 ARG B C 1
ATOM 1650 O O . ARG B 1 57 ? -10.271 -2.479 -6.936 1 89.98 57 ARG B O 1
ATOM 1657 N N . LYS B 1 58 ? -8.639 -1.973 -8.312 1 88.7 58 LYS B N 1
ATOM 1658 C CA . LYS B 1 58 ? -9.52 -1.425 -9.339 1 88.7 58 LYS B CA 1
ATOM 1659 C C . LYS B 1 58 ? -10.463 -2.495 -9.883 1 88.7 58 LYS B C 1
ATOM 1661 O O . LYS B 1 58 ? -11.581 -2.189 -10.303 1 88.7 58 LYS B O 1
ATOM 1666 N N . LEU B 1 59 ? -10.021 -3.706 -9.786 1 90.87 59 LEU B N 1
ATOM 1667 C CA . LEU B 1 59 ? -10.835 -4.815 -10.272 1 90.87 59 LEU B CA 1
ATOM 1668 C C . LEU B 1 59 ? -11.843 -5.254 -9.215 1 90.87 59 LEU B C 1
ATOM 1670 O O . LEU B 1 59 ? -12.725 -6.069 -9.493 1 90.87 59 LEU B O 1
ATOM 1674 N N . GLY B 1 60 ? -11.703 -4.733 -7.974 1 88.3 60 GLY B N 1
ATOM 1675 C CA . GLY B 1 60 ? -12.61 -5.117 -6.904 1 88.3 60 GLY B CA 1
ATOM 1676 C C . GLY B 1 60 ? -12.029 -6.168 -5.977 1 88.3 60 GLY B C 1
ATOM 1677 O O . GLY B 1 60 ? -12.746 -6.747 -5.158 1 88.3 60 GLY B O 1
ATOM 1678 N N . GLY B 1 61 ? -10.74 -6.374 -6.079 1 92.22 61 GLY B N 1
ATOM 1679 C CA . GLY B 1 61 ? -10.032 -7.327 -5.24 1 92.22 61 GLY B CA 1
ATOM 1680 C C . GLY B 1 61 ? -8.732 -6.78 -4.681 1 92.22 61 GLY B C 1
ATOM 1681 O O . GLY B 1 61 ? -8.604 -5.575 -4.46 1 92.22 61 GLY B O 1
ATOM 1682 N N . HIS B 1 62 ? -7.844 -7.642 -4.31 1 92.91 62 HIS B N 1
ATOM 1683 C CA . HIS B 1 62 ? -6.52 -7.284 -3.812 1 92.91 62 HIS B CA 1
ATOM 1684 C C . HIS B 1 62 ? -5.477 -8.314 -4.232 1 92.91 62 HIS B C 1
ATOM 1686 O O . HIS B 1 62 ? -5.823 -9.387 -4.731 1 92.91 62 HIS B O 1
ATOM 1692 N N . LEU B 1 63 ? -4.249 -7.977 -4.081 1 95.81 63 LEU B N 1
ATOM 1693 C CA . LEU B 1 63 ? -3.185 -8.936 -4.354 1 95.81 63 LEU B CA 1
ATOM 1694 C C . LEU B 1 63 ? -3.367 -10.202 -3.522 1 95.81 63 LEU B C 1
ATOM 1696 O O . LEU B 1 63 ? -3.842 -10.14 -2.386 1 95.81 63 LEU B O 1
ATOM 1700 N N . LEU B 1 64 ? -2.897 -11.219 -4.011 1 95.92 64 LEU B N 1
ATOM 1701 C CA . LEU B 1 64 ? -3.09 -12.559 -3.467 1 95.92 64 LEU B CA 1
ATOM 1702 C C . LEU B 1 64 ? -2.507 -12.665 -2.062 1 95.92 64 LEU B C 1
ATOM 1704 O O . LEU B 1 64 ? -1.35 -12.302 -1.836 1 95.92 64 LEU B O 1
ATOM 1708 N N . ASN B 1 65 ? -3.272 -13.122 -1.198 1 94.72 65 ASN B N 1
ATOM 1709 C CA . ASN B 1 65 ? -2.834 -13.656 0.087 1 94.72 65 ASN B CA 1
ATOM 1710 C C . ASN B 1 65 ? -2.873 -15.181 0.102 1 94.72 65 ASN B C 1
ATOM 1712 O O . ASN B 1 65 ? -3.937 -15.781 -0.064 1 94.72 65 ASN B O 1
ATOM 1716 N N . ILE B 1 66 ? -1.792 -15.746 0.329 1 93.77 66 ILE B N 1
ATOM 1717 C CA . ILE B 1 66 ? -1.768 -17.203 0.406 1 93.77 66 ILE B CA 1
ATOM 1718 C C . ILE B 1 66 ? -2.131 -17.651 1.82 1 93.77 66 ILE B C 1
ATOM 1720 O O . ILE B 1 66 ? -1.467 -17.273 2.788 1 93.77 66 ILE B O 1
ATOM 1724 N N . GLU B 1 67 ? -3.079 -18.499 1.899 1 93.2 67 GLU B N 1
ATOM 1725 C CA . GLU B 1 67 ? -3.585 -18.834 3.227 1 93.2 67 GLU B CA 1
ATOM 1726 C C . GLU B 1 67 ? -3.097 -20.21 3.672 1 93.2 67 GLU B C 1
ATOM 1728 O O . GLU B 1 67 ? -3.13 -20.53 4.862 1 93.2 67 GLU B O 1
ATOM 1733 N N . SER B 1 68 ? -2.748 -21.052 2.692 1 95.15 68 SER B N 1
ATOM 1734 C CA . SER B 1 68 ? -2.3 -22.398 3.034 1 95.15 68 SER B CA 1
ATOM 1735 C C . SER B 1 68 ? -1.469 -23.007 1.91 1 95.15 68 SER B C 1
ATOM 1737 O O . SER B 1 68 ? -1.487 -22.514 0.781 1 95.15 68 SER B O 1
ATOM 1739 N N . SER B 1 69 ? -0.8 -24.087 2.288 1 95.71 69 SER B N 1
ATOM 1740 C CA . SER B 1 69 ? -0.015 -24.819 1.299 1 95.71 69 SER B CA 1
ATOM 1741 C C . SER B 1 69 ? -0.903 -25.382 0.195 1 95.71 69 SER B C 1
ATOM 1743 O O . SER B 1 69 ? -0.558 -25.304 -0.986 1 95.71 69 SER B O 1
ATOM 1745 N N . THR B 1 70 ? -2.033 -25.888 0.589 1 96.08 70 THR B N 1
ATOM 1746 C CA . THR B 1 70 ? -2.964 -26.465 -0.375 1 96.08 70 THR B CA 1
ATOM 1747 C C . THR B 1 70 ? -3.469 -25.399 -1.343 1 96.08 70 THR B C 1
ATOM 1749 O O . THR B 1 70 ? -3.51 -25.624 -2.555 1 96.08 70 THR B O 1
ATOM 1752 N N . GLU B 1 71 ? -3.858 -24.26 -0.805 1 94.82 71 GLU B N 1
ATOM 1753 C CA . GLU B 1 71 ? -4.319 -23.165 -1.653 1 94.82 71 GLU B CA 1
ATOM 1754 C C . GLU B 1 71 ? -3.253 -22.768 -2.67 1 94.82 71 GLU B C 1
ATOM 1756 O O . GLU B 1 71 ? -3.548 -22.612 -3.857 1 94.82 71 GLU B O 1
ATOM 1761 N N . MET B 1 72 ? -2.045 -22.656 -2.206 1 95.79 72 MET B N 1
ATOM 1762 C CA . MET B 1 72 ? -0.942 -22.274 -3.084 1 95.79 72 MET B CA 1
ATOM 1763 C C . MET B 1 72 ? -0.766 -23.289 -4.209 1 95.79 72 MET B C 1
ATOM 1765 O O . MET B 1 72 ? -0.651 -22.914 -5.377 1 95.79 72 MET B O 1
ATOM 1769 N N . ASP B 1 73 ? -0.779 -24.543 -3.825 1 97.22 73 ASP B N 1
ATOM 1770 C CA . ASP B 1 73 ? -0.574 -25.601 -4.81 1 97.22 73 ASP B CA 1
ATOM 1771 C C . ASP B 1 73 ? -1.686 -25.599 -5.856 1 97.22 73 ASP B C 1
ATOM 1773 O O . ASP B 1 73 ? -1.425 -25.779 -7.048 1 97.22 73 ASP B O 1
ATOM 1777 N N . VAL B 1 74 ? -2.888 -25.391 -5.43 1 97.11 74 VAL B N 1
ATOM 1778 C CA . VAL B 1 74 ? -4.019 -25.384 -6.352 1 97.11 74 VAL B CA 1
ATOM 1779 C C . VAL B 1 74 ? -3.91 -24.189 -7.296 1 97.11 74 VAL B C 1
ATOM 1781 O O . VAL B 1 74 ? -4.064 -24.333 -8.511 1 97.11 74 VAL B O 1
ATOM 1784 N N . ILE B 1 75 ? -3.603 -22.996 -6.77 1 96.44 75 ILE B N 1
ATOM 1785 C CA . ILE B 1 75 ? -3.473 -21.794 -7.588 1 96.44 75 ILE B CA 1
ATOM 1786 C C . ILE B 1 75 ? -2.394 -22.006 -8.647 1 96.44 75 ILE B C 1
ATOM 1788 O O . ILE B 1 75 ? -2.617 -21.739 -9.831 1 96.44 75 ILE B O 1
ATOM 1792 N N . LEU B 1 76 ? -1.241 -22.543 -8.256 1 96.73 76 LEU B N 1
ATOM 1793 C CA . LEU B 1 76 ? -0.091 -22.69 -9.141 1 96.73 76 LEU B CA 1
ATOM 1794 C C . LEU B 1 76 ? -0.369 -23.724 -10.227 1 96.73 76 LEU B C 1
ATOM 1796 O O . LEU B 1 76 ? 0.25 -23.693 -11.293 1 96.73 76 LEU B O 1
ATOM 1800 N N . SER B 1 77 ? -1.323 -24.612 -9.954 1 96.97 77 SER B N 1
ATOM 1801 C CA . SER B 1 77 ? -1.635 -25.661 -10.919 1 96.97 77 SER B CA 1
ATOM 1802 C C . SER B 1 77 ? -2.536 -25.138 -12.033 1 96.97 77 SER B C 1
ATOM 1804 O O . SER B 1 77 ? -2.637 -25.752 -13.097 1 96.97 77 SER B O 1
ATOM 1806 N N . VAL B 1 78 ? -3.221 -24.035 -11.871 1 95.67 78 VAL B N 1
ATOM 1807 C CA . VAL B 1 78 ? -4.238 -23.619 -12.832 1 95.67 78 VAL B CA 1
ATOM 1808 C C . VAL B 1 78 ? -3.783 -22.35 -13.548 1 95.67 78 VAL B C 1
ATOM 1810 O O . VAL B 1 78 ? -4.479 -21.847 -14.434 1 95.67 78 VAL B O 1
ATOM 1813 N N . ILE B 1 79 ? -2.648 -21.768 -13.134 1 94.98 79 ILE B N 1
ATOM 1814 C CA . ILE B 1 79 ? -2.147 -20.58 -13.816 1 94.98 79 ILE B CA 1
ATOM 1815 C C . ILE B 1 79 ? -0.844 -20.912 -14.54 1 94.98 79 ILE B C 1
ATOM 1817 O O . ILE B 1 79 ? -0.169 -21.887 -14.201 1 94.98 79 ILE B O 1
ATOM 1821 N N . PRO B 1 80 ? -0.44 -20.107 -15.573 1 95.61 80 PRO B N 1
ATOM 1822 C CA . PRO B 1 80 ? 0.84 -20.363 -16.235 1 95.61 80 PRO B CA 1
ATOM 1823 C C . PRO B 1 80 ? 2.032 -20.218 -15.292 1 95.61 80 PRO B C 1
ATOM 1825 O O . PRO B 1 80 ? 2.014 -19.373 -14.393 1 95.61 80 PRO B O 1
ATOM 1828 N N . SER B 1 81 ? 3.013 -21.05 -15.528 1 96.05 81 SER B N 1
ATOM 1829 C CA . SER B 1 81 ? 4.242 -20.937 -14.75 1 96.05 81 SER B CA 1
ATOM 1830 C C . SER B 1 81 ? 4.955 -19.618 -15.031 1 96.05 81 SER B C 1
ATOM 1832 O O . SER B 1 81 ? 5.228 -19.288 -16.187 1 96.05 81 SER B O 1
ATOM 1834 N N . SER B 1 82 ? 5.194 -18.795 -14.072 1 97.28 82 SER B N 1
ATOM 1835 C CA . SER B 1 82 ? 5.858 -17.5 -14.173 1 97.28 82 SER B CA 1
ATOM 1836 C C . SER B 1 82 ? 6.153 -16.92 -12.794 1 97.28 82 SER B C 1
ATOM 1838 O O . SER B 1 82 ? 6.113 -17.637 -11.792 1 97.28 82 SER B O 1
ATOM 1840 N N . ARG B 1 83 ? 6.65 -15.713 -12.76 1 98.57 83 ARG B N 1
ATOM 1841 C CA . ARG B 1 83 ? 6.846 -14.942 -11.537 1 98.57 83 ARG B CA 1
ATOM 1842 C C . ARG B 1 83 ? 5.66 -14.02 -11.274 1 98.57 83 ARG B C 1
ATOM 1844 O O . ARG B 1 83 ? 5.205 -13.313 -12.175 1 98.57 83 ARG B O 1
ATOM 1851 N N . TYR B 1 84 ? 5.102 -14.081 -9.977 1 98.78 84 TYR B N 1
ATOM 1852 C CA . TYR B 1 84 ? 3.9 -13.319 -9.659 1 98.78 84 TYR B CA 1
ATOM 1853 C C . TYR B 1 84 ? 4.069 -12.557 -8.349 1 98.78 84 TYR B C 1
ATOM 1855 O O . TYR B 1 84 ? 4.564 -13.107 -7.363 1 98.78 84 TYR B O 1
ATOM 1863 N N . TRP B 1 85 ? 3.661 -11.297 -8.411 1 98.68 85 TRP B N 1
ATOM 1864 C CA . TRP B 1 85 ? 3.528 -10.578 -7.148 1 98.68 85 TRP B CA 1
ATOM 1865 C C . TRP B 1 85 ? 2.411 -11.175 -6.298 1 98.68 85 TRP B C 1
ATOM 1867 O O . TRP B 1 85 ? 1.355 -11.543 -6.818 1 98.68 85 TRP B O 1
ATOM 1877 N N . THR B 1 86 ? 2.621 -11.254 -5.026 1 97.91 86 THR B N 1
ATOM 1878 C CA . THR B 1 86 ? 1.62 -11.474 -3.989 1 97.91 86 THR B CA 1
ATOM 1879 C C . THR B 1 86 ? 1.475 -10.238 -3.106 1 97.91 86 THR B C 1
ATOM 1881 O O . THR B 1 86 ? 2.142 -9.226 -3.331 1 97.91 86 THR B O 1
ATOM 1884 N N . SER B 1 87 ? 0.662 -10.324 -2.11 1 96.58 87 SER B N 1
ATOM 1885 C CA . SER B 1 87 ? 0.379 -9.153 -1.287 1 96.58 87 SER B CA 1
ATOM 1886 C C . SER B 1 87 ? 1.484 -8.917 -0.263 1 96.58 87 SER B C 1
ATOM 1888 O O . SER B 1 87 ? 1.574 -7.835 0.322 1 96.58 87 SER B O 1
ATOM 1890 N N . GLY B 1 88 ? 2.276 -9.89 -0.026 1 96.74 88 GLY B N 1
ATOM 1891 C CA . GLY B 1 88 ? 3.223 -9.839 1.076 1 96.74 88 GLY B CA 1
ATOM 1892 C C . GLY B 1 88 ? 4.293 -8.779 0.895 1 96.74 88 GLY B C 1
ATOM 1893 O O . GLY B 1 88 ? 4.804 -8.588 -0.211 1 96.74 88 GLY B O 1
ATOM 1894 N N . ASN B 1 89 ? 4.565 -8.058 1.991 1 97.17 89 ASN B N 1
ATOM 1895 C CA . ASN B 1 89 ? 5.645 -7.078 2.022 1 97.17 89 ASN B CA 1
ATOM 1896 C C . ASN B 1 89 ? 6.129 -6.821 3.447 1 97.17 89 ASN B C 1
ATOM 1898 O O . ASN B 1 89 ? 5.452 -7.181 4.411 1 97.17 89 ASN B O 1
ATOM 1902 N N . CYS B 1 90 ? 7.271 -6.288 3.572 1 97.34 90 CYS B N 1
ATOM 1903 C CA . CYS B 1 90 ? 7.771 -5.89 4.883 1 97.34 90 CYS B CA 1
ATOM 1904 C C . CYS B 1 90 ? 8.19 -4.424 4.885 1 97.34 90 CYS B C 1
ATOM 1906 O O . CYS B 1 90 ? 9.185 -4.059 5.514 1 97.34 90 CYS B O 1
ATOM 1908 N N . LEU B 1 91 ? 7.466 -3.588 4.179 1 96.3 91 LEU B N 1
ATOM 1909 C CA . LEU B 1 91 ? 7.76 -2.174 3.972 1 96.3 91 LEU B CA 1
ATOM 1910 C C . LEU B 1 91 ? 7.536 -1.379 5.253 1 96.3 91 LEU B C 1
ATOM 1912 O O . LEU B 1 91 ? 8.225 -0.387 5.502 1 96.3 91 LEU B O 1
ATOM 1916 N N . ALA B 1 92 ? 6.56 -1.816 6.045 1 94.49 92 ALA B N 1
ATOM 1917 C CA . ALA B 1 92 ? 6.249 -1.133 7.298 1 94.49 92 ALA B CA 1
ATOM 1918 C C . ALA B 1 92 ? 7.33 -1.386 8.344 1 94.49 92 ALA B C 1
ATOM 1920 O O . ALA B 1 92 ? 7.771 -0.458 9.028 1 94.49 92 ALA B O 1
ATOM 1921 N N . LYS B 1 93 ? 7.724 -2.604 8.452 1 93.88 93 LYS B N 1
ATOM 1922 C CA . LYS B 1 93 ? 8.753 -3.064 9.38 1 93.88 93 LYS B CA 1
ATOM 1923 C C . LYS B 1 93 ? 9.6 -4.17 8.758 1 93.88 93 LYS B C 1
ATOM 1925 O O . LYS B 1 93 ? 9.067 -5.177 8.287 1 93.88 93 LYS B O 1
ATOM 1930 N N . ASP B 1 94 ? 10.895 -3.958 8.813 1 94.12 94 ASP B N 1
ATOM 1931 C CA . ASP B 1 94 ? 11.829 -4.859 8.145 1 94.12 94 ASP B CA 1
ATOM 1932 C C . ASP B 1 94 ? 11.639 -6.298 8.62 1 94.12 94 ASP B C 1
ATOM 1934 O O . ASP B 1 94 ? 11.664 -6.568 9.822 1 94.12 94 ASP B O 1
ATOM 1938 N N . ARG B 1 95 ? 11.338 -7.218 7.679 1 95.59 95 ARG B N 1
ATOM 1939 C CA . ARG B 1 95 ? 11.264 -8.667 7.836 1 95.59 95 ARG B CA 1
ATOM 1940 C C . ARG B 1 95 ? 10.042 -9.067 8.656 1 95.59 95 ARG B C 1
ATOM 1942 O O . ARG B 1 95 ? 9.989 -10.17 9.205 1 95.59 95 ARG B O 1
ATOM 1949 N N . VAL B 1 96 ? 9.133 -8.188 8.872 1 95.5 96 VAL B N 1
ATOM 1950 C CA . VAL B 1 96 ? 7.778 -8.476 9.331 1 95.5 96 VAL B CA 1
ATOM 1951 C C . VAL B 1 96 ? 6.818 -8.47 8.144 1 95.5 96 VAL B C 1
ATOM 1953 O O . VAL B 1 96 ? 6.44 -7.406 7.648 1 95.5 96 VAL B O 1
ATOM 1956 N N . TRP B 1 97 ? 6.466 -9.632 7.75 1 96.7 97 TRP B N 1
ATOM 1957 C CA . TRP B 1 97 ? 5.745 -9.806 6.494 1 96.7 97 TRP B CA 1
ATOM 1958 C C . TRP B 1 97 ? 4.24 -9.688 6.709 1 96.7 97 TRP B C 1
ATOM 1960 O O . TRP B 1 97 ? 3.644 -10.494 7.427 1 96.7 97 TRP B O 1
ATOM 1970 N N . ILE B 1 98 ? 3.661 -8.672 6.04 1 94.5 98 ILE B N 1
ATOM 1971 C CA . ILE B 1 98 ? 2.231 -8.421 6.185 1 94.5 98 ILE B CA 1
ATOM 1972 C C . ILE B 1 98 ? 1.569 -8.401 4.81 1 94.5 98 ILE B C 1
ATOM 1974 O O . ILE B 1 98 ? 2.25 -8.306 3.787 1 94.5 98 ILE B O 1
ATOM 1978 N N . SER B 1 99 ? 0.282 -8.533 4.847 1 92.41 99 SER B N 1
ATOM 1979 C CA . SER B 1 99 ? -0.516 -8.369 3.637 1 92.41 99 SER B CA 1
ATOM 1980 C C . SER B 1 99 ? -0.95 -6.918 3.454 1 92.41 99 SER B C 1
ATOM 1982 O O . SER B 1 99 ? -1.25 -6.227 4.429 1 92.41 99 SER B O 1
ATOM 1984 N N . ILE B 1 100 ? -0.988 -6.455 2.209 1 83.1 100 ILE B N 1
ATOM 1985 C CA . ILE B 1 100 ? -1.386 -5.074 1.956 1 83.1 100 ILE B CA 1
ATOM 1986 C C . ILE B 1 100 ? -2.882 -4.912 2.212 1 83.1 100 ILE B C 1
ATOM 1988 O O . ILE B 1 100 ? -3.336 -3.842 2.623 1 83.1 100 ILE B O 1
ATOM 1992 N N . ALA B 1 101 ? -3.664 -5.952 1.905 1 73.38 101 ALA B N 1
ATOM 1993 C CA . ALA B 1 101 ? -5.121 -5.873 1.985 1 73.38 101 ALA B CA 1
ATOM 1994 C C . ALA B 1 101 ? -5.585 -5.767 3.435 1 73.38 101 ALA B C 1
ATOM 1996 O O . ALA B 1 101 ? -6.394 -4.9 3.772 1 73.38 101 ALA B O 1
ATOM 1997 N N . ALA B 1 102 ? -5.093 -6.586 4.233 1 71 102 ALA B N 1
ATOM 1998 C CA . ALA B 1 102 ? -5.598 -6.664 5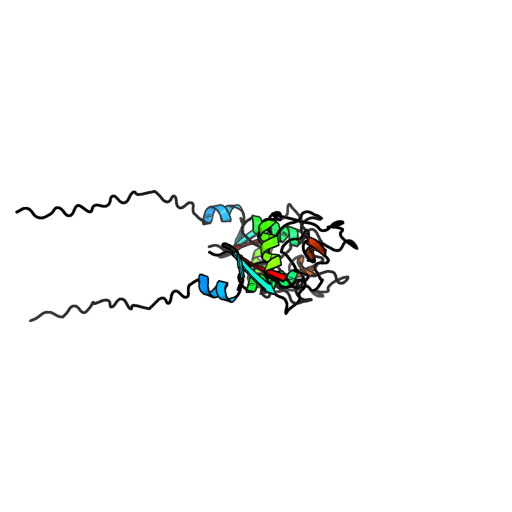.601 1 71 102 ALA B CA 1
ATOM 1999 C C . ALA B 1 102 ? -4.672 -5.933 6.57 1 71 102 ALA B C 1
ATOM 2001 O O . ALA B 1 102 ? -5.08 -5.576 7.678 1 71 102 ALA B O 1
ATOM 2002 N N . GLY B 1 103 ? -3.514 -5.699 6.183 1 78.75 103 GLY B N 1
ATOM 2003 C CA . GLY B 1 103 ? -2.528 -5.143 7.095 1 78.75 103 GLY B CA 1
ATOM 2004 C C . GLY B 1 103 ? -2.128 -6.103 8.2 1 78.75 103 GLY B C 1
ATOM 2005 O O . GLY B 1 103 ? -1.616 -5.683 9.239 1 78.75 103 GLY B O 1
ATOM 2006 N N . GLU B 1 104 ? -2.485 -7.283 8.02 1 85.2 104 GLU B N 1
ATOM 2007 C CA . GLU B 1 104 ? -2.18 -8.338 8.981 1 85.2 104 GLU B CA 1
ATOM 2008 C C . GLU B 1 104 ? -1.037 -9.221 8.488 1 85.2 104 GLU B C 1
ATOM 2010 O O . GLU B 1 104 ? -0.63 -9.128 7.328 1 85.2 104 GLU B O 1
ATOM 2015 N N . ALA B 1 105 ? -0.588 -10.026 9.435 1 91.37 105 ALA B N 1
ATOM 2016 C CA . ALA B 1 105 ? 0.505 -10.94 9.112 1 91.37 105 ALA B CA 1
ATOM 2017 C C . ALA B 1 105 ? 0.125 -11.861 7.956 1 91.37 105 ALA B C 1
ATOM 2019 O O . ALA B 1 105 ? -1.009 -12.339 7.882 1 91.37 105 ALA B O 1
ATOM 2020 N N . MET B 1 106 ? 1.055 -12.115 7.075 1 93.11 106 MET B N 1
ATOM 2021 C CA . MET B 1 106 ? 0.822 -13.122 6.044 1 93.11 106 MET B CA 1
ATOM 2022 C C . MET B 1 106 ? 0.489 -14.473 6.668 1 93.11 106 MET B C 1
ATOM 2024 O O . MET B 1 106 ? 1.219 -14.958 7.534 1 93.11 106 MET B O 1
ATOM 2028 N N . PRO B 1 107 ? -0.542 -15.044 6.233 1 91.05 107 PRO B N 1
ATOM 2029 C CA . PRO B 1 107 ? -0.969 -16.287 6.88 1 91.05 107 PRO B CA 1
ATOM 2030 C C . PRO B 1 107 ? -0.04 -17.46 6.577 1 91.05 107 PRO B C 1
ATOM 2032 O O . PRO B 1 107 ? 0.066 -18.391 7.379 1 91.05 107 PRO B O 1
ATOM 2035 N N . TYR B 1 108 ? 0.43 -17.498 5.45 1 94.52 108 TYR B N 1
ATOM 2036 C CA . TYR B 1 108 ? 1.253 -18.62 5.013 1 94.52 108 TYR B CA 1
ATOM 2037 C C . TYR B 1 108 ? 2.388 -18.147 4.113 1 94.52 108 TYR B C 1
ATOM 2039 O O . TYR B 1 108 ? 2.161 -17.4 3.158 1 94.52 108 TYR B O 1
ATOM 2047 N N . LEU B 1 109 ? 3.605 -18.564 4.47 1 97.01 109 LEU B N 1
ATOM 2048 C CA . LEU B 1 109 ? 4.808 -18.265 3.702 1 97.01 109 LEU B CA 1
ATOM 2049 C C . LEU B 1 109 ? 5.639 -19.525 3.481 1 97.01 109 LEU B C 1
ATOM 2051 O O . LEU B 1 109 ? 6.035 -20.189 4.441 1 97.01 109 LEU B O 1
ATOM 2055 N N . ARG B 1 110 ? 5.862 -19.891 2.227 1 97.72 110 ARG B N 1
ATOM 2056 C CA . ARG B 1 110 ? 6.742 -20.989 1.842 1 97.72 110 ARG B CA 1
ATOM 2057 C C . ARG B 1 110 ? 7.909 -20.486 1 1 97.72 110 ARG B C 1
ATOM 2059 O O . ARG B 1 110 ? 7.812 -20.418 -0.227 1 97.72 110 ARG B O 1
ATOM 2066 N N . TRP B 1 111 ? 9.012 -20.29 1.725 1 98.24 111 TRP B N 1
ATOM 2067 C CA . TRP B 1 111 ? 10.151 -19.631 1.094 1 98.24 111 TRP B CA 1
ATOM 2068 C C . TRP B 1 111 ? 10.996 -20.634 0.315 1 98.24 111 TRP B C 1
ATOM 2070 O O . TRP B 1 111 ? 11.162 -21.779 0.741 1 98.24 111 TRP B O 1
ATOM 2080 N N . GLN B 1 112 ? 11.574 -20.151 -0.789 1 98 112 GLN B N 1
ATOM 2081 C CA . GLN B 1 112 ? 12.64 -20.888 -1.459 1 98 112 GLN B CA 1
ATOM 2082 C C . GLN B 1 112 ? 13.88 -20.987 -0.575 1 98 112 GLN B C 1
ATOM 2084 O O . GLN B 1 112 ? 14.128 -20.111 0.256 1 98 112 GLN B O 1
ATOM 2089 N N . GLU B 1 113 ? 14.589 -22.002 -0.783 1 97.54 113 GLU B N 1
ATOM 2090 C CA . GLU B 1 113 ? 15.844 -22.121 -0.046 1 97.54 113 GLU B CA 1
ATOM 2091 C C . GLU B 1 113 ? 16.708 -20.876 -0.226 1 97.54 113 GLU B C 1
ATOM 2093 O O . GLU B 1 113 ? 16.884 -20.393 -1.346 1 97.54 113 GLU B O 1
ATOM 2098 N N . GLY B 1 114 ? 17.183 -20.354 0.935 1 97.83 114 GLY B N 1
ATOM 2099 C CA . GLY B 1 114 ? 18.034 -19.175 0.888 1 97.83 114 GLY B CA 1
ATOM 2100 C C . GLY B 1 114 ? 17.254 -17.875 0.919 1 97.83 114 GLY B C 1
ATOM 2101 O O . GLY B 1 114 ? 17.842 -16.792 0.945 1 97.83 114 GLY B O 1
ATOM 2102 N N . GLU B 1 115 ? 15.906 -18.081 0.89 1 97.83 115 GLU B N 1
ATOM 2103 C CA . GLU B 1 115 ? 15.041 -16.905 0.928 1 97.83 115 GLU B CA 1
ATOM 2104 C C . GLU B 1 115 ? 14.292 -16.814 2.254 1 97.83 115 GLU B C 1
ATOM 2106 O O . GLU B 1 115 ? 14.081 -17.827 2.925 1 97.83 115 GLU B O 1
ATOM 2111 N N . PRO B 1 116 ? 13.789 -15.62 2.554 1 97.8 116 PRO B N 1
ATOM 2112 C CA . PRO B 1 116 ? 14.098 -14.323 1.948 1 97.8 116 PRO B CA 1
ATOM 2113 C C . PRO B 1 116 ? 15.531 -13.872 2.218 1 97.8 116 PRO B C 1
ATOM 2115 O O . PRO B 1 116 ? 16.036 -14.041 3.332 1 97.8 116 PRO B O 1
ATOM 2118 N N . ASN B 1 117 ? 16.258 -13.237 1.249 1 97.91 117 ASN B N 1
ATOM 2119 C CA . ASN B 1 117 ? 17.678 -12.951 1.422 1 97.91 117 ASN B CA 1
ATOM 2120 C C . ASN B 1 117 ? 17.964 -11.455 1.332 1 97.91 117 ASN B C 1
ATOM 2122 O O . ASN B 1 117 ? 19.096 -11.021 1.554 1 97.91 117 ASN B O 1
ATOM 2126 N N . ASN B 1 118 ? 16.976 -10.625 0.992 1 97.6 118 ASN B N 1
ATOM 2127 C CA . ASN B 1 118 ? 17.129 -9.177 0.895 1 97.6 118 ASN B CA 1
ATOM 2128 C C . ASN B 1 118 ? 18.344 -8.796 0.054 1 97.6 118 ASN B C 1
ATOM 2130 O O . ASN B 1 118 ? 19.141 -7.947 0.456 1 97.6 118 ASN B O 1
ATOM 2134 N N . LEU B 1 119 ? 18.451 -9.441 -1.045 1 95.32 119 LEU B N 1
ATOM 2135 C CA . LEU B 1 119 ? 19.576 -9.16 -1.93 1 95.32 119 LEU B CA 1
ATOM 2136 C C . LEU B 1 119 ? 19.708 -7.661 -2.181 1 95.32 119 LEU B C 1
ATOM 2138 O O . LEU B 1 119 ? 18.727 -6.995 -2.52 1 95.32 119 LEU B O 1
ATOM 2142 N N . PHE B 1 120 ? 20.877 -6.994 -1.901 1 94.61 120 PHE B N 1
ATOM 2143 C CA . PHE B 1 120 ? 21.257 -5.597 -2.072 1 94.61 120 PHE B CA 1
ATOM 2144 C C . PHE B 1 120 ? 20.498 -4.705 -1.097 1 94.61 120 PHE B C 1
ATOM 2146 O O . PHE B 1 120 ? 20.49 -3.481 -1.244 1 94.61 120 PHE B O 1
ATOM 2153 N N . GLY B 1 121 ? 19.758 -5.305 -0.147 1 94.46 121 GLY B N 1
ATOM 2154 C CA . GLY B 1 121 ? 19.068 -4.543 0.881 1 94.46 121 GLY B CA 1
ATOM 2155 C C . GLY B 1 121 ? 17.814 -3.855 0.375 1 94.46 121 GLY B C 1
ATOM 2156 O O . GLY B 1 121 ? 17.334 -2.898 0.985 1 94.46 121 GLY B O 1
ATOM 2157 N N . GLU B 1 122 ? 17.233 -4.356 -0.772 1 94.1 122 GLU B N 1
ATOM 2158 C CA . GLU B 1 122 ? 16.156 -3.612 -1.418 1 94.1 122 GLU B CA 1
ATOM 2159 C C . GLU B 1 122 ? 14.956 -4.511 -1.702 1 94.1 122 GLU B C 1
ATOM 2161 O O . GLU B 1 122 ? 14.045 -4.125 -2.438 1 94.1 122 GLU B O 1
ATOM 2166 N N . GLU B 1 123 ? 14.925 -5.753 -1.143 1 97.91 123 GLU B N 1
ATOM 2167 C CA . GLU B 1 123 ? 13.857 -6.697 -1.459 1 97.91 123 GLU B CA 1
ATOM 2168 C C . GLU B 1 123 ? 12.818 -6.748 -0.343 1 97.91 123 GLU B C 1
ATOM 2170 O O . GLU B 1 123 ? 12.985 -7.482 0.634 1 97.91 123 GLU B O 1
ATOM 2175 N N . PHE B 1 124 ? 11.755 -6.001 -0.517 1 98.1 124 PHE B N 1
ATOM 2176 C CA . PHE B 1 124 ? 10.792 -5.839 0.566 1 98.1 124 PHE B CA 1
ATOM 2177 C C . PHE B 1 124 ? 9.441 -6.43 0.182 1 98.1 124 PHE B C 1
ATOM 2179 O O . PHE B 1 124 ? 8.494 -6.395 0.971 1 98.1 124 PHE B O 1
ATOM 2186 N N . CYS B 1 125 ? 9.321 -6.965 -1.007 1 98.43 125 CYS B N 1
ATOM 2187 C CA . CYS B 1 125 ? 8.036 -7.46 -1.488 1 98.43 125 CYS B CA 1
ATOM 2188 C C . CYS B 1 125 ? 8.123 -8.938 -1.852 1 98.43 125 CYS B C 1
ATOM 2190 O O . CYS B 1 125 ? 9.185 -9.423 -2.246 1 98.43 125 CYS B O 1
ATOM 2192 N N . VAL B 1 126 ? 7.016 -9.633 -1.771 1 98.56 126 VAL B N 1
ATOM 2193 C CA . VAL B 1 126 ? 6.998 -11.084 -1.92 1 98.56 126 VAL B CA 1
ATOM 2194 C C . VAL B 1 126 ? 6.482 -11.455 -3.309 1 98.56 126 VAL B C 1
ATOM 2196 O O . VAL B 1 126 ? 5.436 -10.965 -3.741 1 98.56 126 VAL B O 1
ATOM 2199 N N . GLU B 1 127 ? 7.222 -12.255 -3.973 1 98.7 127 GLU B N 1
ATOM 2200 C CA . GLU B 1 127 ? 6.792 -12.847 -5.237 1 98.7 127 GLU B CA 1
ATOM 2201 C C . GLU B 1 127 ? 6.727 -14.368 -5.14 1 98.7 127 GLU B C 1
ATOM 2203 O O . GLU B 1 127 ? 7.328 -14.965 -4.243 1 98.7 127 GLU B O 1
ATOM 2208 N N . ILE B 1 128 ? 5.956 -14.948 -5.99 1 98.49 128 ILE B N 1
ATOM 2209 C CA . ILE B 1 128 ? 6.105 -16.361 -6.32 1 98.49 128 ILE B CA 1
ATOM 2210 C C . ILE B 1 128 ? 7.14 -16.526 -7.431 1 98.49 128 ILE B C 1
ATOM 2212 O O . ILE B 1 128 ? 7.004 -15.938 -8.506 1 98.49 128 ILE B O 1
ATOM 2216 N N . LYS B 1 129 ? 8.125 -17.184 -7.176 1 97.7 129 LYS B N 1
ATOM 2217 C CA . LYS B 1 129 ? 9.149 -17.584 -8.137 1 97.7 129 LYS B CA 1
ATOM 2218 C C . LYS B 1 129 ? 9.18 -19.1 -8.309 1 97.7 129 LYS B C 1
ATOM 2220 O O . LYS B 1 129 ? 9.583 -19.826 -7.398 1 97.7 129 LYS B O 1
ATOM 2225 N N . ARG B 1 130 ? 8.634 -19.518 -9.467 1 91.02 130 ARG B N 1
ATOM 2226 C CA . ARG B 1 130 ? 8.341 -20.929 -9.699 1 91.02 130 ARG B CA 1
ATOM 2227 C C . ARG B 1 130 ? 7.265 -21.429 -8.741 1 91.02 130 ARG B C 1
ATOM 2229 O O . ARG B 1 130 ? 6.125 -20.961 -8.781 1 91.02 130 ARG B O 1
ATOM 2236 N N . THR B 1 131 ? 7.635 -22.239 -7.706 1 94.08 131 THR B N 1
ATOM 2237 C CA . THR B 1 131 ? 6.624 -22.815 -6.827 1 94.08 131 THR B CA 1
ATOM 2238 C C . THR B 1 131 ? 6.831 -22.353 -5.388 1 94.08 131 THR B C 1
ATOM 2240 O O . THR B 1 131 ? 6.125 -22.796 -4.48 1 94.08 131 THR B O 1
ATOM 2243 N N . LEU B 1 132 ? 7.789 -21.452 -5.234 1 98.01 132 LEU B N 1
ATOM 2244 C CA . LEU B 1 132 ? 8.133 -21.001 -3.89 1 98.01 132 LEU B CA 1
ATOM 2245 C C . LEU B 1 132 ? 8.222 -19.479 -3.834 1 98.01 132 LEU B C 1
ATOM 2247 O O . LEU B 1 132 ? 8.13 -18.809 -4.864 1 98.01 132 LEU B O 1
ATOM 2251 N N . LEU B 1 133 ? 8.349 -18.972 -2.628 1 98.49 133 LEU B N 1
ATOM 2252 C CA . LEU B 1 133 ? 8.347 -17.526 -2.435 1 98.49 133 LEU B CA 1
ATOM 2253 C C . LEU B 1 133 ? 9.77 -16.976 -2.436 1 98.49 133 LEU B C 1
ATOM 2255 O O . LEU B 1 133 ? 10.702 -17.652 -1.997 1 98.49 133 LEU B O 1
ATOM 2259 N N . ASN B 1 134 ? 9.917 -15.838 -2.924 1 98.69 134 ASN B N 1
ATOM 2260 C CA . ASN B 1 134 ? 11.136 -15.038 -2.967 1 98.69 134 ASN B CA 1
ATOM 2261 C C . ASN B 1 134 ? 10.863 -13.579 -2.611 1 98.69 134 ASN B C 1
ATOM 2263 O O . ASN B 1 134 ? 9.847 -13.016 -3.023 1 98.69 134 ASN B O 1
ATOM 2267 N N . ASP B 1 135 ? 11.724 -12.98 -1.796 1 98.7 135 ASP B N 1
ATOM 2268 C CA . ASP B 1 135 ? 11.622 -11.53 -1.656 1 98.7 135 ASP B CA 1
ATOM 2269 C C . ASP B 1 135 ? 12.326 -10.817 -2.808 1 98.7 135 ASP B C 1
ATOM 2271 O O . ASP B 1 135 ? 13.38 -11.261 -3.269 1 98.7 135 ASP B O 1
ATOM 2275 N N . GLU B 1 136 ? 11.703 -9.81 -3.298 1 98.61 136 GLU B N 1
ATOM 2276 C CA . GLU B 1 136 ? 12.166 -9.095 -4.484 1 98.61 136 GLU B CA 1
ATOM 2277 C C . GLU B 1 136 ? 12.007 -7.587 -4.315 1 98.61 136 GLU B C 1
ATOM 2279 O O . GLU B 1 136 ? 11.292 -7.128 -3.422 1 98.61 136 GLU B O 1
ATOM 2284 N N . ASP B 1 137 ? 12.789 -6.848 -5.115 1 98.21 137 ASP B N 1
ATOM 2285 C CA . ASP B 1 137 ? 12.627 -5.399 -5.185 1 98.21 137 ASP B CA 1
ATOM 2286 C C . ASP B 1 137 ? 11.217 -5.025 -5.636 1 98.21 137 ASP B C 1
ATOM 2288 O O . ASP B 1 137 ? 10.772 -5.439 -6.708 1 98.21 137 ASP B O 1
ATOM 2292 N N . CYS B 1 138 ? 10.541 -4.17 -4.866 1 98.03 138 CYS B N 1
ATOM 2293 C CA . CYS B 1 138 ? 9.147 -3.826 -5.126 1 98.03 138 CYS B CA 1
ATOM 2294 C C . CYS B 1 138 ? 9.002 -3.11 -6.463 1 98.03 138 CYS B C 1
ATOM 2296 O O . CYS B 1 138 ? 7.904 -3.035 -7.016 1 98.03 138 CYS B O 1
ATOM 2298 N N . GLY B 1 139 ? 10.032 -2.543 -6.92 1 97.1 139 GLY B N 1
ATOM 2299 C CA . GLY B 1 139 ? 10 -1.774 -8.154 1 97.1 139 GLY B CA 1
ATOM 2300 C C . GLY B 1 139 ? 10.109 -2.636 -9.397 1 97.1 139 GLY B C 1
ATOM 2301 O O . GLY B 1 139 ? 9.939 -2.146 -10.516 1 97.1 139 GLY B O 1
ATOM 2302 N N . ALA B 1 140 ? 10.428 -3.973 -9.24 1 98.24 140 ALA B N 1
ATOM 2303 C CA . ALA B 1 140 ? 10.529 -4.869 -10.389 1 98.24 140 ALA B CA 1
ATOM 2304 C C . ALA B 1 140 ? 9.171 -5.055 -11.06 1 98.24 140 ALA B C 1
ATOM 2306 O O . ALA B 1 140 ? 8.135 -5.052 -10.391 1 98.24 140 ALA B O 1
ATOM 2307 N N . ASN B 1 141 ? 9.167 -5.202 -12.364 1 98.65 141 ASN B N 1
ATOM 2308 C CA . ASN B 1 141 ? 7.939 -5.476 -13.103 1 98.65 141 ASN B CA 1
ATOM 2309 C C . ASN B 1 141 ? 7.709 -6.975 -13.27 1 98.65 141 ASN B C 1
ATOM 2311 O O . ASN B 1 141 ? 8.484 -7.655 -13.945 1 98.65 141 ASN B O 1
ATOM 2315 N N . LEU B 1 142 ? 6.67 -7.495 -12.655 1 98.83 142 LEU B N 1
ATOM 2316 C CA . LEU B 1 142 ? 6.313 -8.909 -12.705 1 98.83 142 LEU B CA 1
ATOM 2317 C C . LEU B 1 142 ? 4.829 -9.085 -13.007 1 98.83 142 LEU B C 1
ATOM 2319 O O . LEU B 1 142 ? 4.065 -8.118 -12.971 1 98.83 142 LEU B O 1
ATOM 2323 N N . ASN B 1 143 ? 4.445 -10.321 -13.385 1 98.81 143 ASN B N 1
ATOM 2324 C CA . ASN B 1 143 ? 3.029 -10.67 -13.357 1 98.81 143 ASN B CA 1
ATOM 2325 C C . ASN B 1 143 ? 2.467 -10.617 -11.939 1 98.81 143 ASN B C 1
ATOM 2327 O O . ASN B 1 143 ? 3.219 -10.477 -10.973 1 98.81 143 ASN B O 1
ATOM 2331 N N . TYR B 1 144 ? 1.172 -10.684 -11.801 1 98.6 144 TYR B N 1
ATOM 2332 C CA . TYR B 1 144 ? 0.589 -10.623 -10.466 1 98.6 144 TYR B CA 1
ATOM 2333 C C . TYR B 1 144 ? -0.741 -11.365 -10.417 1 98.6 144 TYR B C 1
ATOM 2335 O O . TYR B 1 144 ? -1.363 -11.606 -11.454 1 98.6 144 TYR B O 1
ATOM 2343 N N . ILE B 1 145 ? -1.106 -11.775 -9.268 1 97.98 145 ILE B N 1
ATOM 2344 C CA . ILE B 1 145 ? -2.356 -12.495 -9.048 1 97.98 145 ILE B CA 1
ATOM 2345 C C . ILE B 1 145 ? -3.262 -11.683 -8.125 1 97.98 145 ILE B C 1
ATOM 2347 O O . ILE B 1 145 ? -2.83 -11.229 -7.063 1 97.98 145 ILE B O 1
ATOM 2351 N N . CYS B 1 146 ? -4.449 -11.502 -8.609 1 97.09 146 CYS B N 1
ATOM 2352 C CA . CYS B 1 146 ? -5.481 -10.856 -7.806 1 97.09 146 CYS B CA 1
ATOM 2353 C C . CYS B 1 146 ? -6.451 -11.884 -7.235 1 97.09 146 CYS B C 1
ATOM 2355 O O . CYS B 1 146 ? -6.7 -12.919 -7.855 1 97.09 146 CYS B O 1
ATOM 2357 N N . GLU B 1 147 ? -6.98 -11.53 -6.071 1 95.49 147 GLU B N 1
ATOM 2358 C CA . GLU B 1 147 ? -8.001 -12.377 -5.462 1 95.49 147 GLU B CA 1
ATOM 2359 C C . GLU B 1 147 ? -9.188 -11.549 -4.977 1 95.49 147 GLU B C 1
ATOM 2361 O O . GLU B 1 147 ? -9.041 -10.364 -4.669 1 95.49 147 GLU B O 1
ATOM 2366 N N . ALA B 1 148 ? -10.274 -12.147 -5.082 1 92.82 148 ALA B N 1
ATOM 2367 C CA . ALA B 1 148 ? -11.517 -11.6 -4.543 1 92.82 148 ALA B CA 1
ATOM 2368 C C . ALA B 1 148 ? -12.318 -12.675 -3.814 1 92.82 148 ALA B C 1
ATOM 2370 O O . ALA B 1 148 ? -12.181 -13.866 -4.106 1 92.82 148 ALA B O 1
ATOM 2371 N N . LYS B 1 149 ? -12.922 -12.219 -2.708 1 81.12 149 LYS B N 1
ATOM 2372 C CA . LYS B 1 149 ? -13.735 -13.179 -1.967 1 81.12 149 LYS B CA 1
ATOM 2373 C C . LYS B 1 149 ? -15.206 -13.073 -2.36 1 81.12 149 LYS B C 1
ATOM 2375 O O . LYS B 1 149 ? -15.678 -11.997 -2.734 1 81.12 149 LYS B O 1
ATOM 2380 N N . THR B 1 150 ? -15.786 -14.186 -2.522 1 64.84 150 THR B N 1
ATOM 2381 C CA . THR B 1 150 ? -17.22 -14.245 -2.783 1 64.84 150 THR B CA 1
ATOM 2382 C C . THR B 1 150 ? -18.008 -13.678 -1.606 1 64.84 150 THR B C 1
ATOM 2384 O O . THR B 1 150 ? -17.666 -13.923 -0.447 1 64.84 150 THR B O 1
ATOM 2387 N N . LEU B 1 151 ? -18.674 -12.472 -1.845 1 50.59 151 LEU B N 1
ATOM 2388 C CA . LEU B 1 151 ? -19.664 -12.101 -0.84 1 50.59 151 LEU B CA 1
ATOM 2389 C C . LEU B 1 151 ? -20.632 -13.251 -0.58 1 50.59 151 LEU B C 1
ATOM 2391 O O . LEU B 1 151 ? -20.935 -14.03 -1.487 1 50.59 151 LEU B O 1
#

Sequence (302 aa):
MPTPTDPSQLVESNRTVVNVDAESKYQTNFPIQIGNKFYRAETNLKANWHQAAHNCRKLGGHLLNIESSTEMDVILSVIPSSRYWTSGNCLAKDRVWISIAAGEAMPYLRWQEGEPNNLFGEEFCVEIKRTLLNDEDCGANLNYICEAKTLMPTPTDPSQLVESNRTVVNVDAESKYQTNFPIQIGNKFYRAETNLKANWHQAAHNCRKLGGHLLNIESSTEMDVILSVIPSSRYWTSGNCLAKDRVWISIAAGEAMPYLRWQEGEPNNLFGEEFCVEIKRTLLNDEDCGANLNYICEAKTL

InterPro domains:
  IPR001304 C-type lectin-like [PF00059] (46-147)
  IPR001304 C-type lectin-like [PS50041] (34-147)
  IPR001304 C-type lectin-like [SM00034] (27-147)
  IPR016186 C-type lectin-like/link domain superfamily [G3DSA:3.10.100.10] (7-150)
  IPR016187 C-type lectin fold [SSF56436] (32-149)
  IPR018378 C-type lectin, conserved site [PS00615] (125-146)
  IPR050111 C-type lectin and snaclec domain-containing protein [PTHR22803] (35-149)

Secondary structure (DSSP, 8-state):
---------------------HHHHHHHH--EEETTEEEEEEEEEEE-HHHHHHHHHHTT-EEPPP--HHHHHHHHHHS-SSEEEEEEE-SSSTT--EETTT-SBPS---BPTT-S--GGG-EEEEEEETTEEEEEETTS-EEEEEEEE--/-------------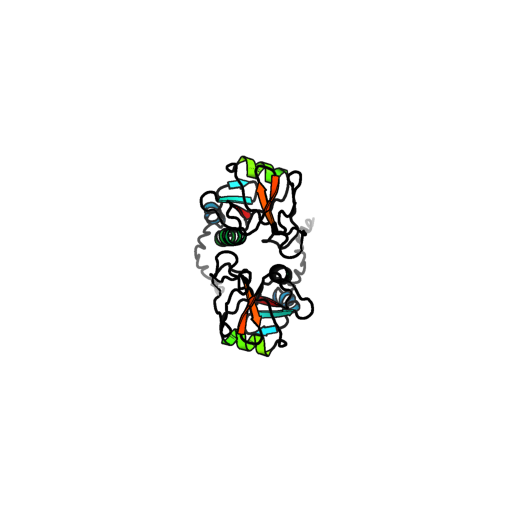--------HHHHHHHH--EEETTEEEEEEEEEEE-HHHHHHHHHHTT-EEPPP--HHHHHHHHHHS-SSEEEEEEE-SSSTT--EETTT-SBPS---BPTT-S--GGG-EEEEEEETTEEEEEETTS-EEEEEEEE--